Protein AF-A0A1P8B1F6-F1 (afdb_monomer)

Nearest PDB structures (foldseek):
  2z0t-assembly4_D  TM=8.765E-01  e=2.026E-08  Pyrococcus horikoshii
  1s04-assembly1_A  TM=7.485E-01  e=1.345E-06  Pyrococcus furiosus
  1xne-assembly1_A  TM=7.994E-01  e=5.463E-05  Pyrococcus furiosus DSM 3638
  6ahd-assembly1_A  TM=1.350E-01  e=4.379E-01  Homo sapiens
  8qo9-assembly1_A  TM=1.059E-01  e=9.773E+00  Homo sapiens

Secondary structure (DSSP, 8-state):
---HHHHHHHHHHHHHHTTTTTT-SS-HHHHHHHH-S-----TT------TTHHHHSSTTSPPSSHHHHHHHHHHHHHHHTS----------HHHHHHHHHHHHHHHHHHHHHHHHHHHHHHTEEEEE---TTHHHHHHTTS--EEEEE--GGGGGTTTS--EEEETTTEEEEEEEEEEESSHHHHHHHS-HHHHSTT--SHHHHHHHHHHHS-GGG--TT-EEEEEEEE-SS-HHHHHHHHHHHHHHHHHHHHTT----TTS-TTPPPPPHHHHHHHHHS--------

Structure (mmCIF, N/CA/C/O backbone):
data_AF-A0A1P8B1F6-F1
#
_entry.id   AF-A0A1P8B1F6-F1
#
loop_
_atom_site.group_PDB
_atom_site.id
_atom_site.type_symbol
_atom_site.label_atom_id
_atom_site.label_alt_id
_atom_site.label_comp_id
_atom_site.label_asym_id
_atom_site.label_entity_id
_atom_site.label_seq_id
_atom_site.pdbx_PDB_ins_code
_atom_site.Cartn_x
_atom_site.Cartn_y
_atom_site.Cartn_z
_atom_site.occupancy
_atom_site.B_iso_or_equiv
_atom_site.auth_seq_id
_atom_site.auth_comp_id
_atom_site.auth_asym_id
_atom_site.auth_atom_id
_atom_site.pdbx_PDB_model_num
ATOM 1 N N . MET A 1 1 ? -10.955 -3.422 -17.311 1.00 68.94 1 MET A N 1
ATOM 2 C CA . MET A 1 1 ? -11.568 -2.502 -16.334 1.00 68.94 1 MET A CA 1
ATOM 3 C C . MET A 1 1 ? -11.405 -3.121 -14.963 1.00 68.94 1 MET A C 1
ATOM 5 O O . MET A 1 1 ? -11.853 -4.249 -14.768 1.00 68.94 1 MET A O 1
ATOM 9 N N . ILE A 1 2 ? -10.711 -2.422 -14.070 1.00 79.75 2 ILE A N 1
ATOM 10 C CA . ILE A 1 2 ? -10.483 -2.868 -12.693 1.00 79.75 2 ILE A CA 1
ATOM 11 C C . ILE A 1 2 ? -11.814 -2.830 -11.941 1.00 79.75 2 ILE A C 1
ATOM 13 O O . ILE A 1 2 ? -12.545 -1.842 -12.019 1.00 79.75 2 ILE A O 1
ATOM 17 N N . LYS A 1 3 ? -12.162 -3.909 -11.234 1.00 87.06 3 LYS A N 1
ATOM 18 C CA . LYS A 1 3 ? -13.362 -3.926 -10.390 1.00 87.06 3 LYS A CA 1
ATOM 19 C C . LYS A 1 3 ? -13.000 -3.410 -9.007 1.00 87.06 3 LYS A C 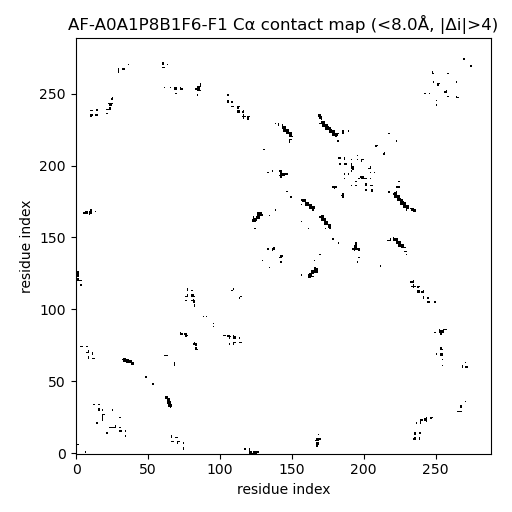1
ATOM 21 O O . LYS A 1 3 ? -11.973 -3.794 -8.462 1.00 87.06 3 LYS A O 1
ATOM 26 N N . ILE A 1 4 ? -13.894 -2.630 -8.397 1.00 90.56 4 ILE A N 1
ATOM 27 C CA . ILE A 1 4 ? -13.728 -2.132 -7.021 1.00 90.56 4 ILE A CA 1
ATOM 28 C C . ILE A 1 4 ? -13.378 -3.253 -6.028 1.00 90.56 4 ILE A C 1
ATOM 30 O O . ILE A 1 4 ? -12.513 -3.080 -5.179 1.00 90.56 4 ILE A O 1
ATOM 34 N N . ARG A 1 5 ? -13.988 -4.435 -6.184 1.00 93.00 5 ARG A N 1
ATOM 35 C CA . ARG A 1 5 ? -13.711 -5.621 -5.360 1.00 93.00 5 ARG A CA 1
ATOM 36 C C . ARG A 1 5 ? -12.235 -6.034 -5.367 1.00 93.00 5 ARG A C 1
ATOM 38 O O . ARG A 1 5 ? -11.768 -6.561 -4.367 1.00 93.00 5 ARG A O 1
ATOM 45 N N . ASP A 1 6 ? -11.519 -5.799 -6.463 1.00 91.44 6 ASP A N 1
ATOM 46 C CA . ASP A 1 6 ? -10.146 -6.276 -6.649 1.00 91.44 6 ASP A CA 1
ATOM 47 C C . ASP A 1 6 ? -9.100 -5.331 -6.031 1.00 91.44 6 ASP A C 1
ATOM 49 O O . ASP A 1 6 ? -7.944 -5.733 -5.856 1.00 91.44 6 ASP A O 1
ATOM 53 N N . CYS A 1 7 ? -9.502 -4.095 -5.700 1.00 93.81 7 CYS A N 1
ATOM 54 C CA . CYS A 1 7 ? -8.637 -3.043 -5.162 1.00 93.81 7 CYS A CA 1
ATOM 55 C C . CYS A 1 7 ? -9.069 -2.493 -3.792 1.00 93.81 7 CYS A C 1
ATOM 57 O O . CYS A 1 7 ? -8.264 -1.838 -3.133 1.00 93.81 7 CYS A O 1
ATOM 59 N N . LEU A 1 8 ? -10.302 -2.744 -3.332 1.00 95.25 8 LEU A N 1
ATOM 60 C CA . LEU A 1 8 ? -10.830 -2.103 -2.122 1.00 95.25 8 LEU A CA 1
ATOM 61 C C . LEU A 1 8 ? -10.031 -2.423 -0.856 1.00 95.25 8 LEU A C 1
ATOM 63 O O . LEU A 1 8 ? -9.835 -1.521 -0.049 1.00 95.25 8 LEU A O 1
ATOM 67 N N . ASP A 1 9 ? -9.528 -3.648 -0.704 1.00 95.25 9 ASP A N 1
ATOM 68 C CA . ASP A 1 9 ? -8.695 -4.026 0.445 1.00 95.25 9 ASP A CA 1
ATOM 69 C C . ASP A 1 9 ? -7.440 -3.144 0.544 1.00 95.25 9 ASP A C 1
ATOM 71 O O . ASP A 1 9 ? -7.186 -2.549 1.592 1.00 95.25 9 ASP A O 1
ATOM 75 N N . GLU A 1 10 ? -6.691 -3.003 -0.555 1.00 95.81 10 GLU A N 1
ATOM 76 C CA . GLU A 1 10 ? -5.478 -2.175 -0.599 1.00 95.81 10 GLU A CA 1
ATOM 77 C C . GLU A 1 10 ? -5.803 -0.678 -0.510 1.00 95.81 10 GLU A C 1
ATOM 79 O O . GLU A 1 10 ? -5.070 0.066 0.138 1.00 95.81 10 GLU A O 1
ATOM 84 N N . MET A 1 11 ? -6.928 -0.218 -1.075 1.00 96.06 11 MET A N 1
ATOM 85 C CA . MET A 1 11 ? -7.389 1.166 -0.898 1.00 96.06 11 MET A CA 1
ATOM 86 C C . MET A 1 11 ? -7.728 1.479 0.564 1.00 96.06 11 MET A C 1
ATOM 88 O O . MET A 1 11 ? -7.344 2.538 1.062 1.00 96.06 11 MET A O 1
ATOM 92 N N . VAL A 1 12 ? -8.441 0.584 1.258 1.00 97.25 12 VAL A N 1
ATOM 93 C CA . VAL A 1 12 ? -8.776 0.741 2.683 1.00 97.25 12 VAL A CA 1
ATOM 94 C C . VAL A 1 12 ? -7.504 0.730 3.511 1.00 97.25 12 VAL A C 1
ATOM 96 O O . VAL A 1 12 ? -7.303 1.645 4.304 1.00 97.25 12 VAL A O 1
ATOM 99 N N . LYS A 1 13 ? -6.622 -0.247 3.285 1.00 97.00 13 LYS A N 1
ATOM 100 C CA . LYS A 1 13 ? -5.326 -0.336 3.957 1.00 97.00 13 LYS A CA 1
ATOM 101 C C . LYS A 1 13 ? -4.521 0.957 3.797 1.00 97.00 13 LYS A C 1
ATOM 103 O O . LYS A 1 13 ? -4.180 1.580 4.795 1.00 97.00 13 LYS A O 1
ATOM 108 N N . PHE A 1 14 ? -4.334 1.419 2.561 1.00 96.38 14 PHE A N 1
ATOM 109 C CA . PHE A 1 14 ? -3.624 2.661 2.255 1.00 96.38 14 PHE A CA 1
ATOM 110 C C . PHE A 1 14 ? -4.267 3.884 2.929 1.00 96.38 14 PHE A C 1
ATOM 112 O O . PHE A 1 14 ? -3.581 4.703 3.532 1.00 96.38 14 PHE A O 1
ATOM 119 N N . THR A 1 15 ? -5.594 4.008 2.883 1.00 96.88 15 THR A N 1
ATOM 120 C CA . THR A 1 15 ? -6.296 5.150 3.495 1.00 96.88 15 THR A CA 1
ATOM 121 C C . THR A 1 15 ? -6.139 5.165 5.023 1.00 96.88 15 THR A C 1
ATOM 123 O O . THR A 1 15 ? -6.048 6.237 5.619 1.00 96.88 15 THR A O 1
ATOM 126 N N . LEU A 1 16 ? -6.072 3.990 5.661 1.00 96.94 16 LEU A N 1
ATOM 127 C CA . LEU A 1 16 ? -5.816 3.855 7.098 1.00 96.94 16 LEU A CA 1
ATOM 128 C C . LEU A 1 16 ? -4.347 4.133 7.458 1.00 96.94 16 LEU A C 1
ATOM 130 O O . LEU A 1 16 ? -4.100 4.829 8.444 1.00 96.94 16 LEU A O 1
ATOM 134 N N . ASP A 1 17 ? -3.389 3.644 6.662 1.00 94.94 17 ASP A N 1
ATOM 135 C CA . ASP A 1 17 ? -1.949 3.892 6.855 1.00 94.94 17 ASP A CA 1
ATOM 136 C C . ASP A 1 17 ? -1.631 5.399 6.825 1.00 94.94 17 ASP A C 1
ATOM 138 O O . ASP A 1 17 ? -0.840 5.898 7.626 1.00 94.94 17 ASP A O 1
ATOM 142 N N . TYR A 1 18 ? -2.319 6.149 5.958 1.00 93.44 18 TYR A N 1
ATOM 143 C CA . TYR A 1 18 ? -2.175 7.601 5.804 1.00 93.44 18 TYR A CA 1
ATOM 144 C C . TYR A 1 18 ? -3.347 8.387 6.417 1.00 93.44 18 TYR A C 1
ATOM 146 O O . TYR A 1 18 ? -3.687 9.475 5.951 1.00 93.44 18 TYR A O 1
ATOM 154 N N . CYS A 1 19 ? -3.960 7.865 7.487 1.00 91.38 19 CYS A N 1
ATOM 155 C CA . CYS A 1 19 ? -5.148 8.447 8.129 1.00 91.38 19 CYS A CA 1
ATOM 156 C C . CYS A 1 19 ? -5.031 9.946 8.466 1.00 91.38 19 CYS A C 1
ATOM 158 O O . CYS A 1 19 ? -6.022 10.671 8.374 1.00 91.38 19 CYS A O 1
ATOM 160 N N . VAL A 1 20 ? -3.829 10.413 8.825 1.00 89.81 20 VAL A N 1
ATOM 161 C CA . VAL A 1 20 ? -3.547 11.826 9.128 1.00 89.81 20 VAL A CA 1
ATOM 162 C C . VAL A 1 20 ? -3.517 12.688 7.861 1.00 89.81 20 VAL A C 1
ATOM 164 O O . VAL A 1 20 ? -4.036 13.797 7.879 1.00 89.81 20 VAL A O 1
ATOM 167 N N . GLU A 1 21 ? -2.941 12.189 6.761 1.00 91.00 21 GLU A N 1
ATOM 168 C CA . GLU A 1 21 ? -2.874 12.908 5.474 1.00 91.00 21 GLU A CA 1
ATOM 169 C C . GLU A 1 21 ? -4.277 13.102 4.877 1.00 91.00 21 GLU A C 1
ATOM 171 O O . GLU A 1 21 ? -4.563 14.136 4.277 1.00 91.00 21 GLU A O 1
ATOM 176 N N . PHE A 1 22 ? -5.161 12.123 5.085 1.00 90.88 22 PHE A N 1
ATOM 177 C CA . PHE A 1 22 ? -6.521 12.111 4.548 1.00 90.88 22 PHE A CA 1
ATOM 178 C C . PHE A 1 22 ? -7.599 12.691 5.478 1.00 90.88 22 PHE A C 1
ATOM 180 O O . PHE A 1 22 ? -8.765 12.704 5.088 1.00 90.88 22 PHE A O 1
ATOM 187 N N . ASP A 1 23 ? -7.239 13.141 6.686 1.00 90.94 23 ASP A N 1
ATOM 188 C CA . ASP A 1 23 ? -8.163 13.677 7.702 1.00 90.94 23 ASP A CA 1
ATOM 189 C C . ASP A 1 23 ? -9.432 12.818 7.894 1.00 90.94 23 ASP A C 1
ATOM 191 O O . ASP A 1 23 ? -10.575 13.282 7.862 1.00 90.94 23 ASP A O 1
ATOM 195 N N . ILE A 1 24 ? -9.243 11.504 8.072 1.00 93.25 24 ILE A N 1
ATOM 196 C CA . ILE A 1 24 ? -10.373 10.561 8.141 1.00 93.25 24 ILE A CA 1
ATOM 197 C C . ILE A 1 24 ? -11.127 10.594 9.480 1.00 93.25 24 ILE A C 1
ATOM 199 O O . ILE A 1 24 ? -11.991 9.754 9.709 1.00 93.25 24 ILE A O 1
ATOM 203 N N . GLY A 1 25 ? -10.786 11.503 10.399 1.00 92.81 25 GLY A N 1
ATOM 204 C CA . GLY A 1 25 ? -11.469 11.654 11.692 1.00 92.81 25 GLY A CA 1
ATOM 205 C C . GLY A 1 25 ? -11.306 10.484 12.678 1.00 92.81 25 GLY A C 1
ATOM 206 O O . GLY A 1 25 ? -12.010 10.435 13.687 1.00 92.81 25 GLY A O 1
ATOM 207 N N . LEU A 1 26 ? -10.393 9.544 12.410 1.00 94.00 26 LEU A N 1
ATOM 208 C CA . LEU A 1 26 ? -10.060 8.410 13.278 1.00 94.00 26 LEU A CA 1
ATOM 209 C C . LEU A 1 26 ? -8.652 8.583 13.857 1.00 94.00 26 LEU A C 1
ATOM 211 O O . LEU A 1 26 ? -7.759 9.134 13.217 1.00 94.00 26 LEU A O 1
ATOM 215 N N . THR A 1 27 ? -8.427 8.084 15.071 1.00 93.81 27 THR A N 1
ATOM 216 C CA . THR A 1 27 ? -7.107 8.149 15.713 1.00 93.81 27 THR A CA 1
ATOM 217 C C . THR A 1 27 ? -6.128 7.185 15.049 1.00 93.81 27 THR A C 1
ATOM 219 O O . THR A 1 27 ? -6.508 6.095 14.616 1.00 93.81 27 THR A O 1
ATOM 222 N N . GLY A 1 28 ? -4.840 7.542 15.035 1.00 93.00 28 GLY A N 1
ATOM 223 C CA . GLY A 1 28 ? -3.789 6.656 14.522 1.00 93.00 28 GLY A CA 1
ATOM 224 C C . GLY A 1 28 ? -3.729 5.309 15.257 1.00 93.00 28 GLY A C 1
ATOM 225 O O . GLY A 1 28 ? -3.494 4.280 14.632 1.00 93.00 28 GLY A O 1
ATOM 226 N N . GLU A 1 29 ? -4.025 5.288 16.563 1.00 92.38 29 GLU A N 1
ATOM 227 C CA . GLU A 1 29 ? -4.130 4.051 17.355 1.00 92.38 29 GLU A CA 1
ATOM 228 C C . GLU A 1 29 ? -5.276 3.155 16.869 1.00 92.38 29 GLU A C 1
ATOM 230 O O . GLU A 1 29 ? -5.092 1.952 16.698 1.00 92.38 29 GLU A O 1
ATOM 235 N N . PHE A 1 30 ? -6.441 3.742 16.574 1.00 94.31 30 PHE A N 1
ATOM 236 C CA . PHE A 1 30 ? -7.581 3.003 16.038 1.00 94.31 30 PHE A CA 1
ATOM 237 C C . PHE A 1 30 ? -7.274 2.438 14.648 1.00 94.31 30 PHE A C 1
ATOM 239 O O . PHE A 1 30 ? -7.524 1.263 14.394 1.00 94.31 30 PHE A O 1
ATOM 246 N N . CYS A 1 31 ? -6.673 3.247 13.769 1.00 95.50 31 CYS A N 1
ATOM 247 C CA . CYS A 1 31 ? -6.276 2.816 12.427 1.00 95.50 31 CYS A CA 1
ATOM 248 C C . CYS A 1 31 ? -5.233 1.693 12.487 1.00 95.50 31 CYS A C 1
ATOM 250 O O . CYS A 1 31 ? -5.406 0.665 11.835 1.00 95.50 31 CYS A O 1
ATOM 252 N N . SER A 1 32 ? -4.219 1.834 13.347 1.00 93.06 32 SER A N 1
ATOM 253 C CA . SER A 1 32 ? -3.228 0.785 13.611 1.00 93.06 32 SER A CA 1
ATOM 254 C C . SER A 1 32 ? -3.904 -0.498 14.092 1.00 93.06 32 SER A C 1
ATOM 256 O O . SER A 1 32 ? -3.621 -1.571 13.573 1.00 93.06 32 SER A O 1
ATOM 258 N N . GLY A 1 33 ? -4.870 -0.398 15.010 1.00 93.12 33 GLY A N 1
ATOM 259 C CA . GLY A 1 33 ? -5.638 -1.547 15.489 1.00 93.12 33 GLY A CA 1
ATOM 260 C C . GLY A 1 33 ? -6.446 -2.259 14.396 1.00 93.12 33 GLY A C 1
ATOM 261 O O . GLY A 1 33 ? -6.584 -3.480 14.451 1.00 93.12 33 GLY A O 1
ATOM 262 N N . LEU A 1 34 ? -6.940 -1.531 13.384 1.00 94.88 34 LEU A N 1
ATOM 263 C CA . LEU A 1 34 ? -7.613 -2.124 12.220 1.00 94.88 34 LEU A CA 1
ATOM 264 C C . LEU A 1 34 ? -6.641 -2.853 11.281 1.00 94.88 34 LEU A C 1
ATOM 266 O O . LEU A 1 34 ? -7.008 -3.859 10.667 1.00 94.88 34 LEU A O 1
ATOM 270 N N . LEU A 1 35 ? -5.424 -2.324 11.154 1.00 93.94 35 LEU A N 1
ATOM 271 C CA . LEU A 1 35 ? -4.359 -2.837 10.291 1.00 93.94 35 LEU A CA 1
ATOM 272 C C . LEU A 1 35 ? -3.623 -4.031 10.910 1.00 93.94 35 LEU A C 1
ATOM 274 O O . LEU A 1 35 ? -3.160 -4.912 10.187 1.00 93.94 35 LEU A O 1
ATOM 278 N N . CYS A 1 36 ? -3.521 -4.071 12.240 1.00 87.94 36 CYS A N 1
ATOM 279 C CA . CYS A 1 36 ? -2.837 -5.127 12.973 1.00 87.94 36 CYS A CA 1
ATOM 280 C C . CYS A 1 36 ? -3.487 -6.502 12.765 1.00 87.94 36 CYS A C 1
ATOM 282 O O . CYS A 1 36 ? -4.703 -6.629 12.639 1.00 87.94 36 CYS A O 1
ATOM 284 N N . GLY A 1 37 ? -2.661 -7.548 12.847 1.00 75.12 37 GLY A N 1
ATOM 285 C CA . GLY A 1 37 ? -3.084 -8.946 12.900 1.00 75.12 37 GLY A CA 1
ATOM 286 C C . GLY A 1 37 ? -2.684 -9.762 11.671 1.00 75.12 37 GLY A C 1
ATOM 287 O O . GLY A 1 37 ? -2.643 -9.267 10.548 1.00 75.12 37 GLY A O 1
ATOM 288 N N . GLU A 1 38 ? -2.384 -11.038 11.902 1.00 63.06 38 GLU A N 1
ATOM 289 C CA . GLU A 1 38 ? -2.081 -11.996 10.841 1.00 63.06 38 GLU A CA 1
ATOM 290 C C . GLU A 1 38 ? -3.377 -12.580 10.272 1.00 63.06 38 GLU A C 1
ATOM 292 O O . GLU A 1 38 ? -4.285 -12.969 11.012 1.00 63.06 38 GLU A O 1
ATOM 297 N N . SER A 1 39 ? -3.447 -12.657 8.943 1.00 59.81 39 SER A N 1
ATOM 298 C CA . SER A 1 39 ? -4.498 -13.396 8.250 1.00 59.81 39 SER A CA 1
ATOM 299 C C . SER A 1 39 ? -4.334 -14.883 8.549 1.00 59.81 39 SER A C 1
ATOM 301 O O . SER A 1 39 ? -3.350 -15.489 8.139 1.00 59.81 39 SER A O 1
ATOM 303 N N . VAL A 1 40 ? -5.320 -15.494 9.209 1.00 53.16 40 VAL A N 1
ATOM 304 C CA . VAL A 1 40 ? -5.366 -16.959 9.402 1.00 53.16 40 VAL A CA 1
ATOM 305 C C . VAL A 1 40 ? -5.772 -17.681 8.101 1.00 53.16 40 VAL A C 1
ATOM 307 O O . VAL A 1 40 ? -5.745 -18.906 8.020 1.00 53.16 40 VAL A O 1
ATOM 310 N N . LEU A 1 41 ? -6.130 -16.940 7.045 1.00 49.38 41 LEU A N 1
ATOM 311 C CA . LEU A 1 41 ? -6.411 -17.520 5.736 1.00 49.38 41 LEU A CA 1
ATOM 312 C C . LEU A 1 41 ? -5.096 -17.854 5.026 1.00 49.38 41 LEU A C 1
ATOM 314 O O . LEU A 1 41 ? -4.425 -16.968 4.497 1.00 49.38 41 LEU A O 1
ATOM 318 N N . HIS A 1 42 ? -4.756 -19.143 5.034 1.00 42.25 42 HIS A N 1
ATOM 319 C CA . HIS A 1 42 ? -3.761 -19.723 4.14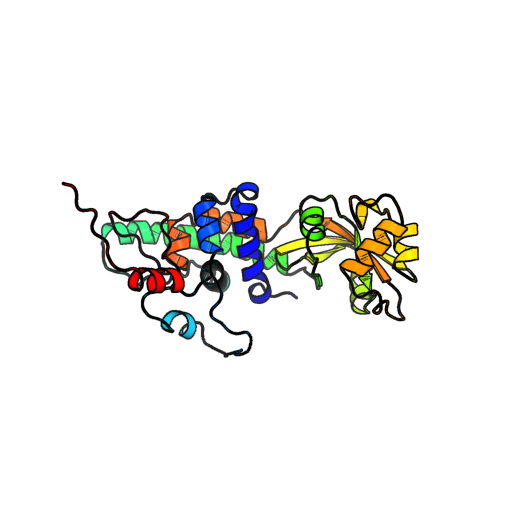4 1.00 42.25 42 HIS A CA 1
ATOM 320 C C . HIS A 1 42 ? -4.173 -19.492 2.684 1.00 42.25 42 HIS A C 1
ATOM 322 O O . HIS A 1 42 ? -5.288 -19.815 2.269 1.00 42.25 42 HIS A O 1
ATOM 328 N N . ASP A 1 43 ? -3.240 -18.924 1.930 1.00 37.56 43 ASP A N 1
ATOM 329 C CA . ASP A 1 43 ? -3.291 -18.701 0.491 1.00 37.56 43 ASP A CA 1
ATOM 330 C C . ASP A 1 43 ? -3.453 -20.063 -0.218 1.00 37.56 43 ASP A C 1
ATOM 332 O O . ASP A 1 43 ? -2.507 -20.842 -0.321 1.00 37.56 43 ASP A O 1
ATOM 336 N N . GLY A 1 44 ? -4.682 -20.438 -0.589 1.00 39.44 44 GLY A N 1
ATOM 337 C CA . GLY A 1 44 ? -4.942 -21.753 -1.194 1.00 39.44 44 GLY A CA 1
ATOM 338 C C . GLY A 1 44 ? -6.409 -22.163 -1.312 1.00 39.44 44 GLY A C 1
ATOM 339 O O . GLY A 1 44 ? -6.763 -22.912 -2.218 1.00 39.44 44 GLY A O 1
ATOM 340 N N . GLU A 1 45 ? -7.296 -21.624 -0.478 1.00 38.22 45 GLU A N 1
ATOM 341 C CA . GLU A 1 45 ? -8.733 -21.894 -0.564 1.00 38.22 45 GLU A CA 1
ATOM 342 C C . GLU A 1 45 ? -9.471 -20.701 -1.195 1.00 38.22 45 GLU A C 1
ATOM 344 O O . GLU A 1 45 ? -10.100 -19.888 -0.517 1.00 38.22 45 GLU A O 1
ATOM 349 N N . ARG A 1 46 ? -9.427 -20.606 -2.536 1.00 34.06 46 ARG A N 1
ATOM 350 C CA . ARG A 1 46 ? -10.451 -19.879 -3.313 1.00 34.06 46 ARG A CA 1
ATOM 351 C C . ARG A 1 46 ? -11.784 -20.601 -3.127 1.00 34.06 46 ARG A C 1
ATOM 353 O O . ARG A 1 46 ? -12.225 -21.340 -4.002 1.00 34.06 46 ARG A O 1
ATOM 360 N N . ILE A 1 47 ? -12.422 -20.431 -1.976 1.00 38.28 47 ILE A N 1
ATOM 361 C CA . ILE A 1 47 ? -13.789 -20.900 -1.815 1.00 38.28 47 ILE A CA 1
ATOM 362 C C . ILE A 1 47 ? -14.684 -19.808 -2.377 1.00 38.28 47 ILE A C 1
ATOM 364 O O . ILE A 1 47 ? -14.694 -18.678 -1.887 1.00 38.28 47 ILE A O 1
ATOM 368 N N . GLU A 1 48 ? -15.458 -20.183 -3.389 1.00 36.44 48 GLU A N 1
ATOM 369 C CA . GLU A 1 48 ? -16.740 -19.585 -3.748 1.00 36.44 48 GLU A CA 1
ATOM 370 C C . GLU A 1 48 ? -17.650 -19.561 -2.508 1.00 36.44 48 GLU A C 1
ATOM 372 O O . GLU A 1 48 ? -18.550 -20.374 -2.327 1.00 36.44 48 GLU A O 1
ATOM 377 N N . SER A 1 49 ? -17.354 -18.690 -1.554 1.00 39.59 49 SER A N 1
ATOM 378 C CA . SER A 1 49 ? -18.039 -18.634 -0.274 1.00 39.59 49 SER A CA 1
ATOM 379 C C . SER A 1 49 ? -18.875 -17.381 -0.264 1.00 39.59 49 SER A C 1
ATOM 381 O O . SER A 1 49 ? -18.362 -16.269 -0.155 1.00 39.59 49 SER A O 1
ATOM 383 N N . SER A 1 50 ? -20.181 -17.592 -0.414 1.00 42.22 50 SER A N 1
ATOM 384 C CA . SER A 1 50 ? -21.215 -16.587 -0.201 1.00 42.22 50 SER A CA 1
ATOM 385 C C . SER A 1 50 ? -20.865 -15.667 0.975 1.00 42.22 50 SER A C 1
ATOM 387 O O . SER A 1 50 ? -20.320 -16.099 1.992 1.00 42.22 50 SER A O 1
ATOM 389 N N . SER A 1 51 ? -21.224 -14.393 0.851 1.00 49.22 51 SER A N 1
ATOM 390 C CA . SER A 1 51 ? -21.024 -13.322 1.838 1.00 49.22 51 SER A CA 1
ATOM 391 C C . SER A 1 51 ? -21.504 -13.627 3.269 1.00 49.22 51 SER A C 1
ATOM 393 O O . SER A 1 51 ? -21.216 -12.842 4.177 1.00 49.22 51 SER A O 1
ATOM 395 N N . TYR A 1 52 ? -22.221 -14.737 3.452 1.00 44.03 52 TYR A N 1
ATOM 396 C CA . TYR A 1 52 ? -22.694 -15.294 4.713 1.00 44.03 52 TYR A CA 1
ATOM 397 C C . TYR A 1 52 ? -21.676 -16.219 5.402 1.00 44.03 52 TYR A C 1
ATOM 399 O O . TYR A 1 52 ? -21.615 -16.239 6.628 1.00 44.03 52 TYR A O 1
ATOM 407 N N . ALA A 1 53 ? -20.841 -16.955 4.663 1.00 44.69 53 ALA A N 1
ATOM 408 C CA . ALA A 1 53 ? -19.939 -17.948 5.255 1.00 44.69 53 ALA A CA 1
ATOM 409 C C . ALA A 1 53 ? -18.762 -17.321 6.025 1.00 44.69 53 ALA A C 1
ATOM 411 O O . ALA A 1 53 ? -18.331 -17.883 7.029 1.00 44.69 53 ALA A O 1
ATOM 412 N N . LEU A 1 54 ? -18.278 -16.145 5.607 1.00 46.03 54 LEU A N 1
ATOM 413 C CA . LEU A 1 54 ? -17.206 -15.429 6.315 1.00 46.03 54 LEU A CA 1
ATOM 414 C C . LEU A 1 54 ? -17.669 -14.845 7.656 1.00 46.03 54 LEU A C 1
ATOM 416 O O . LEU A 1 54 ? -16.897 -14.806 8.604 1.00 46.03 54 LEU A O 1
ATOM 420 N N . LEU A 1 55 ? -18.940 -14.449 7.774 1.00 46.12 55 LEU A N 1
ATOM 421 C CA . LEU A 1 55 ? -19.470 -13.886 9.022 1.00 46.12 55 LEU A CA 1
ATOM 422 C C . LEU A 1 55 ? -19.813 -14.959 10.067 1.00 46.12 55 LEU A C 1
ATOM 424 O O . LEU A 1 55 ? -19.839 -14.664 11.258 1.00 46.12 55 LEU A O 1
ATOM 428 N N . HIS A 1 56 ? -20.038 -16.206 9.644 1.00 47.56 56 HIS A N 1
ATOM 429 C CA . HIS A 1 56 ? -20.419 -17.304 10.537 1.00 47.56 56 HIS A CA 1
ATOM 430 C C . HIS A 1 56 ? -19.278 -18.252 10.914 1.00 47.56 56 HIS A C 1
ATOM 432 O O . HIS A 1 56 ? -19.496 -19.148 11.730 1.00 47.56 56 HIS A O 1
ATOM 438 N N . ARG A 1 57 ? -18.067 -18.100 10.358 1.00 50.91 57 ARG A N 1
ATOM 439 C CA . ARG A 1 57 ? -17.024 -19.121 10.547 1.00 50.91 57 ARG A CA 1
ATOM 440 C C . ARG A 1 57 ? -16.468 -19.175 11.979 1.00 50.91 57 ARG A C 1
ATOM 442 O O . ARG A 1 57 ? -15.957 -20.221 12.360 1.00 50.91 57 ARG A O 1
ATOM 449 N N . PHE A 1 58 ? -16.655 -18.134 12.801 1.00 50.16 58 PHE A N 1
ATOM 450 C CA . PHE A 1 58 ? -16.283 -18.142 14.222 1.00 50.16 58 PHE A CA 1
ATOM 451 C C . PH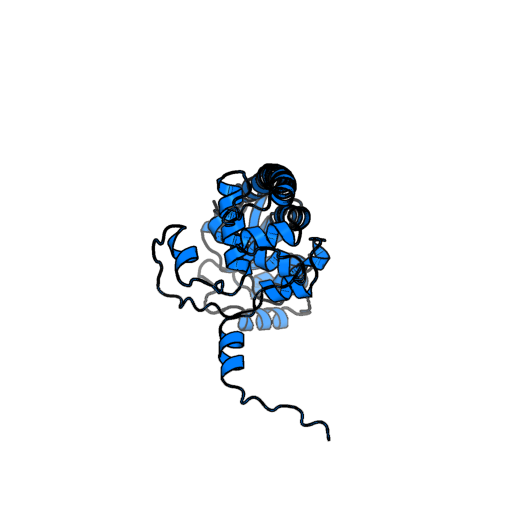E A 1 58 ? -17.157 -17.183 15.051 1.00 50.16 58 PHE A C 1
ATOM 453 O O . PHE A 1 58 ? -16.853 -15.996 15.171 1.00 50.16 58 PHE A O 1
ATOM 460 N N . SER A 1 59 ? -18.246 -17.676 15.649 1.00 56.38 59 SER A N 1
ATOM 461 C CA . SER A 1 59 ? -19.066 -16.878 16.574 1.00 56.38 59 SER A CA 1
ATOM 462 C C . SER A 1 59 ? -18.217 -16.300 17.718 1.00 56.38 59 SER A C 1
ATOM 464 O O . SER A 1 59 ? -17.728 -17.044 18.564 1.00 56.38 59 SER A O 1
ATOM 466 N N . GLY A 1 60 ? -18.064 -14.972 17.750 1.00 66.94 60 GLY A N 1
ATOM 467 C CA . GLY A 1 60 ? -17.588 -14.208 18.912 1.00 66.94 60 GLY A CA 1
ATOM 468 C C . GLY A 1 60 ? -16.338 -13.342 18.702 1.00 66.94 60 GLY A C 1
ATOM 469 O O . GLY A 1 60 ? -16.247 -12.295 19.334 1.00 66.94 60 GLY A O 1
ATOM 470 N N . VAL A 1 61 ? -15.397 -13.721 17.824 1.00 72.69 61 VAL A N 1
ATOM 471 C CA . VAL A 1 61 ? -14.175 -12.927 17.554 1.00 72.69 61 VAL A CA 1
ATOM 472 C C . VAL A 1 61 ? -13.997 -12.742 16.047 1.00 72.69 61 VAL A C 1
ATOM 474 O O . VAL A 1 61 ? -13.831 -13.757 15.35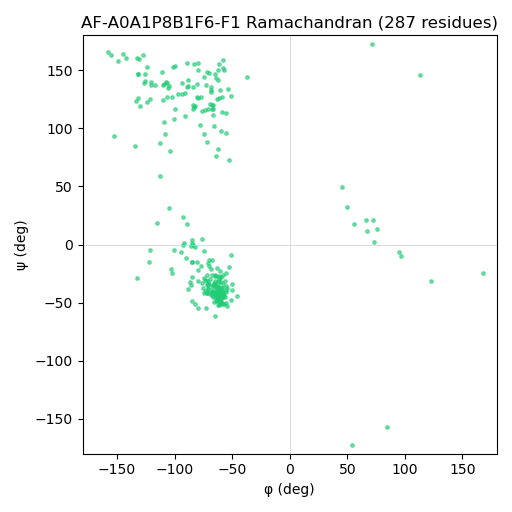8 1.00 72.69 61 VAL A O 1
ATOM 477 N N . PRO A 1 62 ? -13.995 -11.496 15.532 1.00 77.19 62 PRO A N 1
ATOM 478 C CA . PRO A 1 62 ? -13.839 -11.239 14.104 1.00 77.19 62 PRO A CA 1
ATOM 479 C C . PRO A 1 62 ? -12.496 -11.752 13.579 1.00 77.19 62 PRO A C 1
ATOM 481 O O . PRO A 1 62 ? -11.522 -11.894 14.325 1.00 77.19 62 PRO A O 1
ATOM 484 N N . ASP A 1 63 ? -12.455 -12.035 12.281 1.00 79.69 63 ASP A N 1
ATOM 485 C CA . ASP A 1 63 ? -11.217 -12.400 11.606 1.00 79.69 63 ASP A CA 1
ATOM 486 C C . ASP A 1 63 ? -10.317 -11.164 11.455 1.00 79.69 63 ASP A C 1
ATOM 488 O O . ASP A 1 63 ? -10.777 -10.066 11.135 1.00 79.69 63 ASP A O 1
ATOM 492 N N . TYR A 1 64 ? -9.023 -11.353 11.712 1.00 87.56 64 TYR A N 1
ATOM 493 C CA . TYR A 1 64 ? -7.995 -10.327 11.550 1.00 87.56 64 TYR A CA 1
ATOM 494 C C . TYR A 1 64 ? -7.243 -10.530 10.227 1.00 87.56 64 TYR A C 1
ATOM 496 O O . TYR A 1 64 ? -7.146 -11.666 9.754 1.00 87.56 64 TYR A O 1
ATOM 504 N N . PRO A 1 65 ? -6.678 -9.462 9.640 1.00 92.50 65 PRO A N 1
ATOM 505 C CA . PRO A 1 65 ? -6.752 -8.068 10.094 1.00 92.50 65 PRO A CA 1
ATOM 506 C C . PRO A 1 65 ? -8.127 -7.430 9.818 1.00 92.50 65 PRO A C 1
ATOM 508 O O . PRO A 1 65 ? -8.763 -7.702 8.797 1.00 92.50 65 PRO A O 1
ATOM 511 N N . LEU A 1 66 ? -8.595 -6.569 10.730 1.00 93.56 66 LEU A N 1
ATOM 512 C CA . LEU A 1 66 ? -9.964 -6.027 10.700 1.00 93.56 66 LEU A CA 1
ATOM 513 C C . LEU A 1 66 ? -10.244 -5.148 9.477 1.00 93.56 66 LEU A C 1
ATOM 515 O O . LEU A 1 66 ? -11.395 -5.059 9.050 1.00 93.56 66 LEU A O 1
ATOM 519 N N . TYR A 1 67 ? -9.226 -4.522 8.879 1.00 95.19 67 TYR A N 1
ATOM 520 C CA . TYR A 1 67 ? -9.422 -3.704 7.680 1.00 95.19 67 TYR A CA 1
ATOM 521 C C . TYR A 1 67 ? -10.008 -4.506 6.507 1.00 95.19 67 TYR A C 1
ATOM 523 O O . TYR A 1 67 ? -10.736 -3.934 5.702 1.00 95.19 67 TYR A O 1
ATOM 531 N N . LYS A 1 68 ? -9.761 -5.824 6.423 1.00 93.75 68 LYS A N 1
ATOM 532 C CA . LYS A 1 68 ? -10.369 -6.689 5.394 1.00 93.75 68 LYS A CA 1
ATOM 533 C C . LYS A 1 68 ? -11.860 -6.904 5.639 1.00 93.75 68 LYS A C 1
ATOM 535 O O . LYS A 1 68 ? -12.661 -6.894 4.708 1.00 93.75 68 LYS A O 1
ATOM 540 N N . VAL A 1 69 ? -12.254 -7.049 6.906 1.00 92.38 69 VAL A N 1
ATOM 541 C CA . VAL A 1 69 ? -13.671 -7.118 7.299 1.00 92.38 69 VAL A CA 1
ATOM 542 C C . VAL A 1 69 ? -14.357 -5.786 6.995 1.00 92.38 69 VAL A C 1
ATOM 544 O O . VAL A 1 69 ? -15.446 -5.768 6.420 1.00 92.38 69 VAL A O 1
ATOM 547 N N . LEU A 1 70 ? -13.688 -4.671 7.302 1.00 95.06 70 LEU A N 1
ATOM 548 C CA . LEU A 1 70 ? -14.160 -3.330 6.970 1.00 95.06 70 LEU A CA 1
ATOM 549 C C . LEU A 1 70 ? -14.314 -3.141 5.455 1.00 95.06 70 LEU A C 1
ATOM 551 O O . LEU A 1 70 ? -15.364 -2.682 5.009 1.00 95.06 70 LEU A O 1
ATOM 555 N N . ALA A 1 71 ? -13.315 -3.533 4.661 1.00 95.62 71 ALA A N 1
ATOM 556 C CA . ALA A 1 71 ? -13.361 -3.469 3.204 1.00 95.62 71 ALA A CA 1
ATOM 557 C C . ALA A 1 71 ? -14.537 -4.280 2.645 1.00 95.62 71 ALA A C 1
ATOM 559 O O . ALA A 1 71 ? -15.286 -3.778 1.811 1.00 95.62 71 ALA A O 1
ATOM 560 N N . LEU A 1 72 ? -14.796 -5.480 3.172 1.00 93.00 72 LEU A N 1
ATOM 561 C CA . LEU A 1 72 ? -15.963 -6.274 2.788 1.00 93.00 72 LEU A CA 1
ATOM 562 C C . LEU A 1 72 ? -17.294 -5.581 3.139 1.00 93.00 72 LEU A C 1
ATOM 564 O O . LEU A 1 72 ? -18.229 -5.604 2.335 1.00 93.00 72 LEU A O 1
ATOM 568 N N . GLY A 1 73 ? -17.401 -4.975 4.325 1.00 93.50 73 GLY A N 1
ATOM 569 C CA . GLY A 1 73 ? -18.583 -4.211 4.741 1.00 93.50 73 GLY A CA 1
ATOM 570 C C . GLY A 1 73 ? -18.828 -2.984 3.857 1.00 93.50 73 GLY A C 1
ATOM 571 O O . GLY A 1 73 ? -19.959 -2.728 3.432 1.00 93.50 73 GLY A O 1
ATOM 572 N N . LEU A 1 74 ? -17.759 -2.268 3.508 1.00 96.56 74 LEU A N 1
ATOM 573 C CA . LEU A 1 74 ? -17.792 -1.144 2.576 1.00 96.56 74 LEU A CA 1
ATOM 574 C C . LEU A 1 74 ? -18.178 -1.593 1.167 1.00 96.56 74 LEU A C 1
ATOM 576 O O . LEU A 1 74 ? -19.038 -0.963 0.562 1.00 96.56 74 LEU A O 1
ATOM 580 N N . LEU A 1 75 ? -17.626 -2.705 0.673 1.00 95.62 75 LEU A N 1
ATOM 581 C CA . LEU A 1 75 ? -17.972 -3.266 -0.633 1.00 95.62 75 LEU A CA 1
ATOM 582 C C . LEU A 1 75 ? -19.469 -3.558 -0.726 1.00 95.62 75 LEU A C 1
ATOM 584 O O . LEU A 1 75 ? -20.124 -3.095 -1.652 1.00 95.62 75 LEU A O 1
ATOM 588 N N . LYS A 1 76 ? -20.024 -4.271 0.264 1.00 94.50 76 LYS A N 1
ATOM 589 C CA . LYS A 1 76 ? -21.467 -4.562 0.340 1.00 94.50 76 LYS A CA 1
ATOM 590 C C . LYS A 1 76 ? -22.298 -3.280 0.354 1.00 94.50 76 LYS A C 1
ATOM 592 O O . LYS A 1 76 ? -23.341 -3.198 -0.294 1.00 94.50 76 LYS A O 1
ATOM 597 N N . SER A 1 77 ? -21.829 -2.279 1.092 1.00 95.75 77 SER A N 1
ATOM 598 C CA . SER A 1 77 ? -22.533 -1.009 1.212 1.00 95.75 77 SER A CA 1
ATOM 599 C C . SER A 1 77 ? -22.520 -0.217 -0.102 1.00 95.75 77 SER A C 1
ATOM 601 O O . SER A 1 77 ? -23.552 0.288 -0.533 1.00 95.75 77 SER A O 1
ATOM 603 N N . ILE A 1 78 ? -21.375 -0.167 -0.785 1.00 95.56 78 ILE A N 1
ATOM 604 C CA . ILE A 1 78 ? -21.219 0.500 -2.084 1.00 95.56 78 ILE A CA 1
ATOM 605 C C . ILE A 1 78 ? -22.021 -0.234 -3.166 1.00 95.56 78 ILE A C 1
ATOM 607 O O . ILE A 1 78 ? -22.762 0.414 -3.901 1.00 95.56 78 ILE A O 1
ATOM 611 N N . ASP A 1 79 ? -21.945 -1.568 -3.218 1.00 93.88 79 ASP A N 1
ATOM 612 C CA . ASP A 1 79 ? -22.683 -2.394 -4.185 1.00 93.88 79 ASP A CA 1
ATOM 613 C C . ASP A 1 79 ? -24.209 -2.232 -4.032 1.00 93.88 79 ASP A C 1
ATOM 615 O O . ASP A 1 79 ? -24.936 -2.230 -5.024 1.00 93.88 79 ASP A O 1
ATOM 619 N N . SER A 1 80 ? -24.707 -2.075 -2.799 1.00 93.81 80 SER A N 1
ATOM 620 C CA . SER A 1 80 ? -26.137 -1.845 -2.529 1.00 93.81 80 SER A CA 1
ATOM 621 C C . SER A 1 80 ? -26.569 -0.377 -2.638 1.00 93.81 80 SER A C 1
ATOM 623 O O . SER A 1 80 ? -27.766 -0.093 -2.668 1.00 93.81 80 SER A O 1
ATOM 625 N N . GLY A 1 81 ? -25.619 0.563 -2.656 1.00 94.44 81 GLY A N 1
ATOM 626 C CA . GLY A 1 81 ? -25.884 1.999 -2.559 1.00 94.44 81 GLY A CA 1
ATOM 627 C C . GLY A 1 81 ? -26.467 2.441 -1.210 1.00 94.44 81 GLY A C 1
ATOM 628 O O . GLY A 1 81 ? -27.104 3.496 -1.157 1.00 94.44 81 GLY A O 1
ATOM 629 N N . SER A 1 82 ? -26.290 1.645 -0.148 1.00 94.12 82 SER A N 1
ATOM 630 C CA . SER A 1 82 ? -26.846 1.869 1.194 1.00 94.12 82 SER A CA 1
ATOM 631 C C . SER A 1 82 ? -25.936 1.313 2.292 1.00 94.12 82 SER A C 1
ATOM 633 O O . SER A 1 82 ? -25.127 0.421 2.048 1.00 94.12 82 SER A O 1
ATOM 635 N N . PHE A 1 83 ? -26.052 1.816 3.520 1.00 93.19 83 PHE A N 1
ATOM 636 C CA . PHE A 1 83 ? -25.267 1.310 4.645 1.00 93.19 83 PHE A CA 1
ATOM 637 C C . PHE A 1 83 ? -25.667 -0.130 5.009 1.00 93.19 83 PHE A C 1
ATOM 639 O O . PHE A 1 83 ? -26.810 -0.390 5.377 1.00 93.19 83 PHE A O 1
ATOM 646 N N . CYS A 1 84 ? -24.713 -1.064 4.939 1.00 88.12 84 CYS A N 1
ATOM 647 C CA . CYS A 1 84 ? -24.926 -2.492 5.203 1.00 88.12 84 CYS A CA 1
ATOM 648 C C . CYS A 1 84 ? -24.198 -2.971 6.472 1.00 88.12 84 CYS A C 1
ATOM 650 O O . CYS A 1 84 ? -23.358 -3.872 6.411 1.00 88.12 84 CYS A O 1
ATOM 652 N N . GLY A 1 85 ? -24.506 -2.372 7.625 1.00 80.62 85 GLY A N 1
ATOM 653 C CA . GLY A 1 85 ? -24.009 -2.848 8.922 1.00 80.62 85 GLY A CA 1
ATOM 654 C C . GLY A 1 85 ? -24.555 -4.235 9.283 1.00 80.62 85 GLY A C 1
ATOM 655 O O . GLY A 1 85 ? -25.691 -4.575 8.955 1.00 80.62 85 GLY A O 1
ATOM 656 N N . THR A 1 86 ? -23.757 -5.049 9.976 1.00 66.50 86 THR A N 1
ATOM 657 C CA . THR A 1 86 ? -24.108 -6.438 10.339 1.00 66.50 86 THR A CA 1
ATOM 658 C C . THR A 1 86 ? -24.758 -6.563 11.719 1.00 66.50 86 THR A C 1
ATOM 660 O O . THR A 1 86 ? -24.701 -7.622 12.339 1.00 66.50 86 THR A O 1
ATOM 663 N N . PHE A 1 87 ? -25.369 -5.495 12.231 1.00 62.38 87 PHE A N 1
ATOM 664 C CA . PHE A 1 87 ? -25.940 -5.502 13.574 1.00 62.38 87 PHE A CA 1
ATOM 665 C C . PHE A 1 87 ? -27.284 -6.246 13.638 1.00 62.38 87 PHE A C 1
ATOM 667 O O . PHE A 1 87 ? -28.241 -5.912 12.934 1.00 62.38 87 PHE A O 1
ATOM 674 N N . GLU A 1 88 ? -27.385 -7.214 14.554 1.00 52.94 88 GLU A N 1
ATOM 675 C CA . GLU A 1 88 ? -28.676 -7.705 15.034 1.00 52.94 88 GLU A CA 1
ATOM 676 C C . GLU A 1 88 ? -29.319 -6.624 15.904 1.00 52.94 88 GLU A C 1
ATOM 678 O O . GLU A 1 88 ? -28.785 -6.266 16.948 1.00 52.94 88 GLU A O 1
ATOM 683 N N . LYS A 1 89 ? -30.475 -6.100 15.480 1.00 52.50 89 LYS A N 1
ATOM 684 C CA . LYS A 1 89 ? -31.220 -5.038 16.177 1.00 52.50 89 LYS A CA 1
ATOM 685 C C . LYS A 1 89 ? -31.685 -5.486 17.568 1.00 52.50 89 LYS A C 1
ATOM 687 O O . LYS A 1 89 ? -32.846 -5.850 17.755 1.00 52.50 89 LYS A O 1
ATOM 692 N N . ILE A 1 90 ? -30.811 -5.414 18.570 1.00 52.22 90 ILE A N 1
ATOM 693 C CA . ILE A 1 90 ? -31.216 -5.549 19.970 1.00 52.22 90 ILE A CA 1
ATOM 694 C C . ILE A 1 90 ? -32.021 -4.293 20.327 1.00 52.22 90 ILE A C 1
ATOM 696 O O . ILE A 1 90 ? -31.572 -3.159 20.167 1.00 52.22 90 ILE A O 1
ATOM 700 N N . SER A 1 91 ? -33.270 -4.503 20.736 1.00 47.41 91 SER A N 1
ATOM 701 C CA . SER A 1 91 ? -34.287 -3.457 20.883 1.00 47.41 91 SER A CA 1
ATOM 702 C C . SER A 1 91 ? -34.017 -2.537 22.086 1.00 47.41 91 SER A C 1
ATOM 704 O O . SER A 1 91 ? -34.545 -2.762 23.171 1.00 47.41 91 SER A O 1
ATOM 706 N N . LEU A 1 92 ? -33.242 -1.465 21.890 1.00 54.56 92 LEU A N 1
ATOM 707 C CA . LEU A 1 92 ? -33.063 -0.362 22.850 1.00 54.56 92 LEU A CA 1
ATOM 708 C C . LEU A 1 92 ? -33.694 0.925 22.285 1.00 54.56 92 LEU A C 1
ATOM 710 O O . LEU A 1 92 ? -33.062 1.722 21.599 1.00 54.56 92 LEU A O 1
ATOM 714 N N . GLY A 1 93 ? -34.997 1.113 22.531 1.00 58.69 93 GLY A N 1
ATOM 715 C CA . GLY A 1 93 ? -35.895 1.980 21.745 1.00 58.69 93 GLY A CA 1
ATOM 716 C C . GLY A 1 93 ? -35.407 3.389 21.355 1.00 58.69 93 GLY A C 1
ATOM 717 O O . GLY A 1 93 ? -35.580 3.780 20.204 1.00 58.69 93 GLY A O 1
ATOM 718 N N . LYS A 1 94 ? -34.783 4.161 22.260 1.00 62.44 94 LYS A N 1
ATOM 719 C CA . LYS A 1 94 ? -34.283 5.517 21.927 1.00 62.44 94 LYS A CA 1
ATOM 720 C C . LYS A 1 94 ? -32.991 5.498 21.109 1.00 62.44 94 LYS A C 1
ATOM 722 O O . LYS A 1 94 ? -32.780 6.382 20.283 1.00 62.44 94 LYS A O 1
ATOM 727 N N . GLU A 1 95 ? -32.137 4.507 21.339 1.00 66.44 95 GLU A N 1
ATOM 728 C CA . GLU A 1 95 ? -30.891 4.335 20.591 1.00 66.44 95 GLU A CA 1
ATOM 729 C C . GLU A 1 95 ? -31.184 3.874 19.166 1.00 66.44 95 GLU A C 1
ATOM 731 O O . GLU A 1 95 ? -30.555 4.365 18.236 1.00 66.44 95 GLU A O 1
ATOM 736 N N . VAL A 1 96 ? -32.219 3.050 18.974 1.00 65.31 96 VAL A N 1
ATOM 737 C CA . VAL A 1 96 ? -32.656 2.589 17.647 1.00 65.31 96 VAL A CA 1
ATOM 738 C C . VAL A 1 96 ? -33.044 3.753 16.729 1.00 65.31 96 VAL A C 1
ATOM 740 O O . VAL A 1 96 ? -32.681 3.734 15.559 1.00 65.31 96 VAL A O 1
ATOM 743 N N . ILE A 1 97 ? -33.745 4.779 17.234 1.00 67.88 97 ILE A N 1
ATOM 744 C CA . ILE A 1 97 ? -34.135 5.943 16.412 1.00 67.88 97 ILE A CA 1
ATOM 745 C C . ILE A 1 97 ? -32.896 6.731 15.972 1.00 67.88 97 ILE A C 1
ATOM 747 O O . ILE A 1 97 ? -32.724 6.973 14.782 1.00 67.88 97 ILE A O 1
ATOM 751 N N . ARG A 1 98 ? -31.999 7.059 16.913 1.00 73.50 98 ARG A N 1
ATOM 752 C CA . ARG A 1 98 ? -30.751 7.787 16.613 1.00 73.50 98 ARG A CA 1
ATOM 753 C C . ARG A 1 98 ? -29.834 7.010 15.672 1.00 73.50 98 ARG A C 1
ATOM 755 O O . ARG A 1 98 ? -29.181 7.606 14.824 1.00 73.50 98 ARG A O 1
ATOM 762 N N . LEU A 1 99 ? -29.759 5.690 15.836 1.00 78.50 99 LEU A N 1
ATOM 763 C CA . LEU A 1 99 ? -28.987 4.830 14.944 1.00 78.50 99 LEU A CA 1
ATOM 764 C C . LEU A 1 99 ? -29.601 4.802 13.548 1.00 78.50 99 LEU A C 1
ATOM 766 O O . LEU A 1 99 ? -28.863 4.919 12.583 1.00 78.50 99 LEU A O 1
ATOM 770 N N . LYS A 1 100 ? -30.930 4.738 13.432 1.00 81.50 100 LYS A N 1
ATOM 771 C CA . LYS A 1 100 ? -31.608 4.765 12.134 1.00 81.50 100 LYS A CA 1
ATOM 772 C C . LYS A 1 100 ? -31.385 6.083 11.383 1.00 81.50 100 LYS A C 1
ATOM 774 O O . LYS A 1 100 ? -31.127 6.060 10.188 1.00 81.50 100 LYS A O 1
ATOM 779 N N . GLU A 1 101 ? -31.430 7.219 12.082 1.00 85.62 101 GLU A N 1
ATOM 780 C CA . GLU A 1 101 ? -31.095 8.527 11.496 1.00 85.62 101 GLU A CA 1
ATOM 781 C C . GLU A 1 101 ? -29.651 8.550 10.967 1.00 85.62 101 GLU A C 1
ATOM 783 O O . GLU A 1 101 ? -29.413 8.968 9.835 1.00 85.62 101 GLU A O 1
ATOM 788 N N . LYS A 1 102 ? -28.697 8.013 11.741 1.00 89.94 102 LYS A N 1
ATOM 789 C CA . LYS A 1 102 ? -27.303 7.861 11.299 1.00 89.94 102 LYS A CA 1
ATOM 790 C C . LYS A 1 102 ? -27.153 6.898 10.119 1.00 89.94 102 LYS A C 1
ATOM 792 O O . LYS A 1 102 ? -26.394 7.193 9.206 1.00 89.94 102 LYS A O 1
ATOM 797 N N . GLU A 1 103 ? -27.868 5.773 10.106 1.00 91.31 103 GLU A N 1
ATOM 798 C CA . GLU A 1 103 ? -27.858 4.817 8.989 1.00 91.31 103 GLU A CA 1
ATOM 799 C C . GLU A 1 103 ? -28.343 5.468 7.687 1.00 91.31 103 GLU A C 1
ATOM 801 O O . GLU A 1 103 ? -27.762 5.221 6.627 1.00 91.31 103 GLU A O 1
ATOM 806 N N . ASP A 1 104 ? -29.358 6.334 7.753 1.00 92.56 104 ASP A N 1
ATOM 807 C CA . ASP A 1 104 ? -29.851 7.089 6.597 1.00 92.56 104 ASP A CA 1
ATOM 808 C C . ASP A 1 104 ? -28.814 8.120 6.109 1.00 92.56 104 ASP A C 1
ATOM 810 O O . ASP A 1 104 ? -28.604 8.271 4.901 1.00 92.56 104 ASP A O 1
ATOM 814 N N . GLU A 1 105 ? -28.135 8.817 7.026 1.00 95.00 105 GLU A N 1
ATOM 815 C CA . GLU A 1 105 ? -27.030 9.734 6.704 1.00 95.00 105 GLU A CA 1
ATOM 816 C C . GLU A 1 105 ? -25.847 8.998 6.062 1.00 95.00 105 GLU A C 1
ATOM 818 O O . GLU A 1 105 ? -25.364 9.398 4.998 1.00 95.00 105 GLU A O 1
ATOM 823 N N . TRP A 1 106 ? -25.425 7.880 6.652 1.00 96.50 106 TRP A N 1
ATOM 824 C CA . TRP A 1 106 ? -24.366 7.030 6.115 1.00 96.50 106 TRP A CA 1
ATOM 825 C C . TRP A 1 106 ? -24.740 6.448 4.759 1.00 96.50 106 TRP A C 1
ATOM 827 O O . TRP A 1 106 ? -23.901 6.417 3.865 1.00 96.50 106 TRP A O 1
ATOM 837 N N . SER A 1 107 ? -25.994 6.041 4.565 1.00 96.81 107 SER A N 1
ATOM 838 C CA . SER A 1 107 ? -26.472 5.527 3.279 1.00 96.81 107 SER A CA 1
ATOM 839 C C . SER A 1 107 ? -26.374 6.583 2.181 1.00 96.81 107 SER A C 1
ATOM 841 O O . SER A 1 107 ? -25.890 6.278 1.093 1.00 96.81 107 SER A O 1
ATOM 843 N N . LYS A 1 108 ? -26.755 7.838 2.459 1.00 97.25 108 LYS A N 1
ATOM 844 C CA . LYS A 1 108 ? -26.592 8.952 1.506 1.00 97.25 108 LYS A CA 1
ATOM 845 C C . LYS A 1 108 ? -25.122 9.194 1.171 1.00 97.25 108 LYS A C 1
ATOM 847 O O . LYS A 1 108 ? -24.781 9.340 -0.002 1.00 97.25 108 LYS A O 1
ATOM 852 N N . LEU A 1 109 ? -24.259 9.198 2.188 1.00 97.56 109 LEU A N 1
ATOM 853 C CA . LEU A 1 109 ? -22.818 9.378 2.019 1.00 97.56 109 LEU A CA 1
ATOM 854 C C . LEU A 1 109 ? -22.201 8.257 1.175 1.00 97.56 109 LEU A C 1
ATOM 856 O O . LEU A 1 109 ? -21.468 8.540 0.229 1.00 97.56 109 LEU A O 1
ATOM 860 N N . ILE A 1 110 ? -22.519 6.999 1.488 1.00 97.06 110 ILE A N 1
ATOM 861 C CA . ILE A 1 110 ? -22.062 5.813 0.753 1.00 97.06 110 ILE A CA 1
ATOM 862 C C . ILE A 1 110 ? -22.556 5.848 -0.686 1.00 97.06 110 ILE A C 1
ATOM 864 O O . ILE A 1 110 ? -21.780 5.563 -1.592 1.00 97.06 110 ILE A O 1
ATOM 868 N N . ASN A 1 111 ? -23.811 6.227 -0.922 1.00 97.00 111 ASN A N 1
ATOM 869 C CA . ASN A 1 111 ? -24.346 6.341 -2.272 1.00 97.00 111 ASN A CA 1
ATOM 870 C C . ASN A 1 111 ? -23.554 7.376 -3.089 1.00 97.00 111 ASN A C 1
ATOM 872 O O . ASN A 1 111 ? -23.037 7.069 -4.163 1.00 97.00 111 ASN A O 1
ATOM 876 N N . GLN A 1 112 ? -23.373 8.577 -2.532 1.00 97.19 112 GLN A N 1
ATOM 877 C CA . GLN A 1 112 ? -22.658 9.660 -3.198 1.00 97.19 112 GLN A CA 1
ATOM 878 C C . GLN A 1 112 ? -21.177 9.316 -3.410 1.00 97.19 112 GLN A C 1
ATOM 880 O O . GLN A 1 112 ? -20.719 9.224 -4.549 1.00 97.19 112 GLN A O 1
ATOM 885 N N . LYS A 1 113 ? -20.421 9.092 -2.331 1.00 96.88 113 LYS A N 1
ATOM 886 C CA . LYS A 1 113 ? -18.968 8.874 -2.390 1.00 96.88 113 LYS A CA 1
ATOM 887 C C . LYS A 1 113 ? -18.586 7.506 -2.940 1.00 96.88 113 LYS A C 1
ATOM 889 O O . LYS A 1 113 ? -17.570 7.397 -3.618 1.00 96.88 113 LYS A O 1
ATOM 894 N N . GLY A 1 114 ? -19.418 6.487 -2.738 1.00 96.00 114 GLY A N 1
ATOM 895 C CA . GLY A 1 114 ? -19.259 5.190 -3.392 1.00 96.00 114 GLY A CA 1
ATOM 896 C C . GLY A 1 114 ? -19.397 5.304 -4.909 1.00 96.00 114 GLY A C 1
ATOM 897 O O . GLY A 1 114 ? -18.587 4.730 -5.632 1.0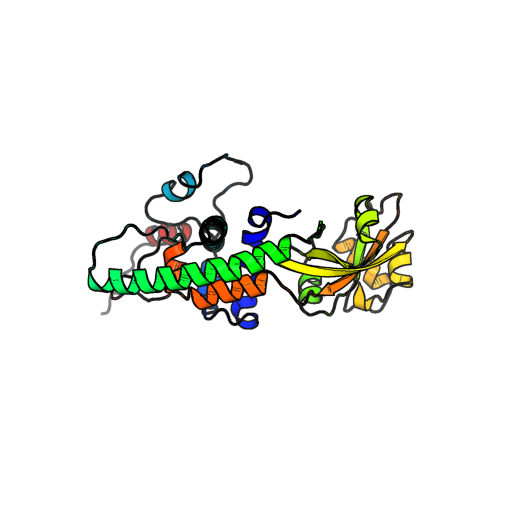0 96.00 114 GLY A O 1
ATOM 898 N N . SER A 1 115 ? -20.348 6.106 -5.407 1.00 94.38 115 SER A N 1
ATOM 899 C CA . SER A 1 115 ? -20.466 6.361 -6.849 1.00 94.38 115 SER A CA 1
ATOM 900 C C . 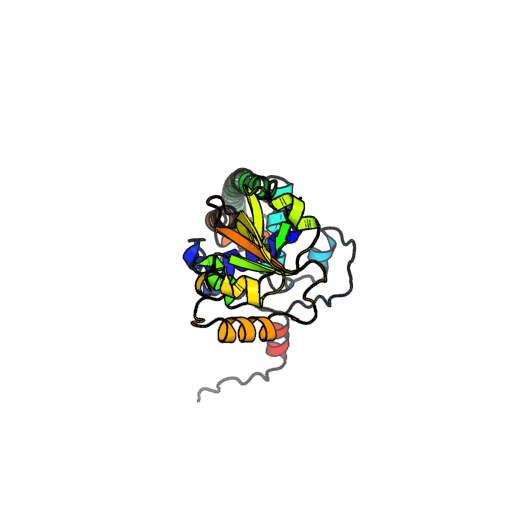SER A 1 115 ? -19.270 7.144 -7.408 1.00 94.38 115 SER A C 1
ATOM 902 O O . SER A 1 115 ? -18.772 6.783 -8.471 1.00 94.38 115 SER A O 1
ATOM 904 N N . GLU A 1 116 ? -18.758 8.154 -6.690 1.00 94.56 116 GLU A N 1
ATOM 905 C CA . GLU A 1 116 ? -17.532 8.884 -7.061 1.00 94.56 116 GLU A CA 1
ATOM 906 C C . GLU A 1 116 ? -16.332 7.930 -7.165 1.00 94.56 116 GLU A C 1
ATOM 908 O O . GLU A 1 116 ? -15.611 7.955 -8.162 1.00 94.56 116 GLU A O 1
ATOM 913 N N . LEU A 1 117 ? -16.168 7.042 -6.180 1.00 94.12 117 LEU A N 1
ATOM 914 C CA . LEU A 1 117 ? -15.108 6.035 -6.149 1.00 94.12 117 LEU A CA 1
ATOM 915 C C . LEU A 1 117 ? -15.225 5.068 -7.336 1.00 94.12 117 LEU A C 1
ATOM 917 O O . LEU A 1 117 ? -14.263 4.886 -8.079 1.00 94.12 117 LEU A O 1
ATOM 921 N N . VAL A 1 118 ? -16.405 4.478 -7.556 1.00 93.62 118 VAL A N 1
ATOM 922 C CA . VAL A 1 118 ? -16.639 3.551 -8.678 1.00 93.62 118 VAL A CA 1
ATOM 923 C C . VAL A 1 118 ? -16.424 4.251 -10.018 1.00 93.62 118 VAL A C 1
ATOM 925 O O . VAL A 1 118 ? -15.839 3.659 -10.920 1.00 93.62 118 VAL A O 1
ATOM 928 N N . ASN A 1 119 ? -16.867 5.502 -10.159 1.00 92.19 119 ASN A N 1
ATOM 929 C CA . ASN A 1 119 ? -16.674 6.279 -11.379 1.00 92.19 119 ASN A CA 1
ATOM 930 C C . ASN A 1 119 ? -15.193 6.556 -11.649 1.00 92.19 119 ASN A C 1
ATOM 932 O O . ASN A 1 119 ? -14.769 6.374 -12.784 1.00 92.19 119 ASN A O 1
ATOM 936 N N . ALA A 1 120 ? -14.404 6.906 -10.628 1.00 90.88 120 ALA A N 1
ATOM 937 C CA . ALA A 1 120 ? -12.964 7.120 -10.778 1.00 90.88 120 ALA A CA 1
ATOM 938 C C . ALA A 1 120 ? -12.231 5.865 -11.289 1.00 90.88 120 ALA A C 1
ATOM 940 O O . ALA A 1 120 ? -11.265 5.976 -12.035 1.00 90.88 120 ALA A O 1
ATOM 941 N N . LEU A 1 121 ? -12.708 4.666 -10.936 1.00 92.69 121 LEU A N 1
ATOM 942 C CA . LEU A 1 121 ? -12.102 3.403 -11.368 1.00 92.69 121 LEU A CA 1
ATOM 943 C C . LEU A 1 121 ? -12.485 2.968 -12.794 1.00 92.69 121 LEU A C 1
ATOM 945 O O . LEU A 1 121 ? -11.828 2.087 -13.350 1.00 92.69 121 LEU A O 1
ATOM 949 N N . LYS A 1 122 ? -13.531 3.548 -13.402 1.00 89.69 122 LYS A N 1
ATOM 950 C CA . LYS A 1 122 ? -14.018 3.130 -14.734 1.00 89.69 122 LYS A CA 1
ATOM 951 C C . LYS A 1 122 ? -12.983 3.336 -15.834 1.00 89.69 122 LYS A C 1
ATOM 953 O O . LYS A 1 122 ? -12.891 2.501 -16.733 1.00 89.69 122 LYS A O 1
ATOM 958 N N . ASP A 1 123 ? -12.208 4.409 -15.722 1.00 84.38 123 ASP A N 1
ATOM 959 C CA . ASP A 1 123 ? -11.252 4.836 -16.745 1.00 84.38 123 ASP A CA 1
ATOM 960 C C . ASP A 1 123 ? -9.849 4.252 -16.524 1.00 84.38 123 ASP A C 1
ATOM 962 O O . ASP A 1 123 ? -8.931 4.508 -17.305 1.00 84.38 123 ASP A O 1
ATOM 966 N N . VAL A 1 124 ? -9.672 3.433 -15.480 1.00 90.94 124 VAL A N 1
ATOM 967 C CA . VAL A 1 124 ? -8.391 2.792 -15.193 1.00 90.94 124 VAL A CA 1
ATOM 968 C C . VAL A 1 124 ? -8.122 1.674 -16.196 1.00 90.94 124 VAL A C 1
ATOM 970 O O . VAL A 1 124 ? -8.820 0.652 -16.249 1.00 90.94 124 VAL A O 1
ATOM 973 N N . PHE A 1 125 ? -7.066 1.881 -16.976 1.00 88.06 125 PHE A N 1
ATOM 974 C CA . PHE A 1 125 ? -6.573 0.977 -18.000 1.00 88.06 125 PHE A CA 1
ATOM 975 C C . PHE A 1 125 ? -5.902 -0.255 -17.388 1.00 88.06 125 PHE A C 1
ATOM 977 O O . PHE A 1 125 ? -6.298 -1.381 -17.696 1.00 88.06 125 PHE A O 1
ATOM 984 N N . SER A 1 126 ? -4.918 -0.045 -16.509 1.00 89.06 126 SER A N 1
ATOM 985 C CA . SER A 1 126 ? -4.118 -1.115 -15.910 1.00 89.06 126 SER A CA 1
ATOM 986 C C . SER A 1 126 ? -3.720 -0.823 -14.466 1.00 89.06 126 SER A C 1
ATOM 988 O O . SER A 1 126 ? -3.808 0.303 -13.971 1.00 89.06 126 SER A O 1
ATOM 990 N N . GLU A 1 127 ? -3.287 -1.880 -13.790 1.00 92.06 127 GLU A N 1
ATOM 991 C CA . GLU A 1 127 ? -2.676 -1.843 -12.471 1.00 92.06 127 GLU A CA 1
ATOM 992 C C . GLU A 1 127 ? -1.171 -2.084 -12.618 1.00 92.06 127 GLU A C 1
ATOM 994 O O . GLU A 1 127 ? -0.763 -3.010 -13.317 1.00 92.06 127 GLU A O 1
ATOM 999 N N . LEU A 1 128 ? -0.347 -1.287 -11.942 1.00 93.00 128 LEU A N 1
ATOM 1000 C CA . LEU A 1 128 ? 1.094 -1.496 -11.854 1.00 93.00 128 LEU A CA 1
ATOM 1001 C C . LEU A 1 128 ? 1.493 -1.675 -10.390 1.00 93.00 128 LEU A C 1
ATOM 1003 O O . LEU A 1 128 ? 1.047 -0.947 -9.503 1.00 93.00 128 LEU A O 1
ATOM 1007 N N . GLN A 1 129 ? 2.372 -2.639 -10.148 1.00 94.06 129 GLN A N 1
ATOM 1008 C CA . GLN A 1 129 ? 2.950 -2.889 -8.832 1.00 94.06 129 GLN A CA 1
ATOM 1009 C C . GLN A 1 129 ? 4.318 -2.215 -8.733 1.00 94.06 129 GLN A C 1
ATOM 1011 O O . GLN A 1 129 ? 5.156 -2.395 -9.623 1.00 94.06 129 GLN A O 1
ATOM 1016 N N . VAL A 1 130 ? 4.529 -1.454 -7.661 1.00 94.31 130 VAL A N 1
ATOM 1017 C CA . VAL A 1 130 ? 5.745 -0.684 -7.376 1.00 94.31 130 VAL A CA 1
ATOM 1018 C C . VAL A 1 130 ? 6.178 -0.956 -5.938 1.00 94.31 130 VAL A C 1
ATOM 1020 O O . VAL A 1 130 ? 5.405 -0.798 -4.997 1.00 94.31 130 VAL A O 1
ATOM 1023 N N . GLN A 1 131 ? 7.433 -1.360 -5.762 1.00 92.38 131 GLN A N 1
ATOM 1024 C CA . GLN A 1 131 ? 7.999 -1.682 -4.451 1.00 92.38 131 GLN A CA 1
ATOM 1025 C C . GLN A 1 131 ? 8.400 -0.419 -3.673 1.00 92.38 131 GLN A C 1
ATOM 1027 O O . GLN A 1 131 ? 8.712 0.623 -4.254 1.00 92.38 131 GLN A O 1
ATOM 1032 N N . GLU A 1 132 ? 8.459 -0.519 -2.345 1.00 93.00 132 GLU A N 1
ATOM 1033 C CA . GLU A 1 132 ? 9.097 0.515 -1.527 1.00 93.00 132 GLU A CA 1
ATOM 1034 C C . GLU A 1 132 ? 10.626 0.506 -1.713 1.00 93.00 132 GLU A C 1
ATOM 1036 O O . GLU A 1 132 ? 11.208 -0.554 -1.954 1.00 93.00 132 GLU A O 1
ATOM 1041 N N . PRO A 1 133 ? 11.312 1.665 -1.623 1.00 92.94 133 PRO A N 1
ATOM 1042 C CA . PRO A 1 133 ? 10.804 2.996 -1.255 1.00 92.94 133 PRO A CA 1
ATOM 1043 C C . PRO A 1 133 ? 10.193 3.798 -2.425 1.00 92.94 133 PRO A C 1
ATOM 1045 O O . PRO A 1 133 ? 9.829 4.963 -2.268 1.00 92.94 133 PRO A O 1
ATOM 1048 N N . LEU A 1 134 ? 10.145 3.228 -3.636 1.00 94.50 134 LEU A N 1
ATOM 1049 C CA . LEU A 1 134 ? 9.739 3.956 -4.842 1.00 94.50 134 LEU A CA 1
ATOM 1050 C C . LEU A 1 134 ? 8.266 4.347 -4.813 1.00 94.50 134 LEU A C 1
ATOM 1052 O O . LEU A 1 134 ? 7.921 5.432 -5.276 1.00 94.50 134 LEU A O 1
ATOM 1056 N N . PHE A 1 135 ? 7.411 3.490 -4.259 1.00 95.69 135 PHE A N 1
ATOM 1057 C CA . PHE A 1 135 ? 5.989 3.779 -4.124 1.00 95.69 135 PHE A CA 1
ATOM 1058 C C . PHE A 1 135 ? 5.738 5.027 -3.268 1.00 95.69 135 PHE A C 1
ATOM 1060 O O . PHE A 1 135 ? 5.032 5.935 -3.714 1.00 95.69 135 PHE A O 1
ATOM 1067 N N . SER A 1 136 ? 6.379 5.133 -2.099 1.00 95.06 136 SER A N 1
ATOM 1068 C CA . SER A 1 136 ? 6.310 6.338 -1.263 1.00 95.06 136 SER A CA 1
ATOM 1069 C C . SER A 1 136 ? 6.786 7.587 -2.017 1.00 95.06 136 SER A C 1
ATOM 1071 O O . SER A 1 136 ? 6.119 8.622 -1.997 1.00 95.06 136 SER A O 1
ATOM 1073 N N . LEU A 1 137 ? 7.877 7.481 -2.784 1.00 95.88 137 LEU A N 1
ATOM 1074 C CA . LEU A 1 137 ? 8.381 8.590 -3.603 1.00 95.88 137 LEU A CA 1
ATOM 1075 C C . LEU A 1 137 ? 7.413 8.991 -4.729 1.00 95.88 137 LEU A C 1
ATOM 1077 O O . LEU A 1 137 ? 7.362 10.166 -5.093 1.00 95.88 137 LEU A O 1
ATOM 1081 N N . MET A 1 138 ? 6.640 8.050 -5.284 1.00 96.69 138 MET A N 1
ATOM 1082 C CA . MET A 1 138 ? 5.576 8.352 -6.253 1.00 96.69 138 MET A CA 1
ATOM 1083 C C . MET A 1 138 ? 4.379 9.029 -5.584 1.00 96.69 138 MET A C 1
ATOM 1085 O O . MET A 1 138 ? 3.836 9.991 -6.131 1.00 96.69 138 MET A O 1
ATOM 1089 N N . LYS A 1 139 ? 3.974 8.569 -4.391 1.00 94.88 139 LYS A N 1
ATOM 1090 C CA . LYS A 1 139 ? 2.887 9.175 -3.601 1.00 94.88 139 LYS A CA 1
ATOM 1091 C C . LYS A 1 139 ? 3.146 10.661 -3.338 1.00 94.88 139 LYS A C 1
ATOM 1093 O O . LYS A 1 139 ? 2.210 11.460 -3.455 1.00 94.88 139 LYS A O 1
ATOM 1098 N N . ASP A 1 140 ? 4.397 10.998 -3.029 1.00 93.69 140 ASP A N 1
ATOM 1099 C CA . ASP A 1 140 ? 4.863 12.355 -2.722 1.00 93.69 140 ASP A CA 1
ATOM 1100 C C . ASP A 1 140 ? 5.199 13.185 -3.978 1.00 93.69 140 ASP A C 1
ATOM 1102 O O . ASP A 1 140 ? 5.571 14.351 -3.870 1.00 93.69 140 ASP A O 1
ATOM 1106 N N . GLY A 1 141 ? 5.053 12.613 -5.180 1.00 94.44 141 GLY A N 1
ATOM 1107 C CA . GLY A 1 141 ? 5.283 13.307 -6.452 1.00 94.44 141 GLY A CA 1
ATOM 1108 C C . GLY A 1 141 ? 6.757 13.510 -6.819 1.00 94.44 141 GLY A C 1
ATOM 1109 O O . GLY A 1 141 ? 7.056 14.279 -7.730 1.00 94.44 141 GLY A O 1
ATOM 1110 N N . ILE A 1 142 ? 7.679 12.830 -6.132 1.00 95.38 142 ILE A N 1
ATOM 1111 C CA . ILE A 1 142 ? 9.125 12.910 -6.378 1.00 95.38 142 ILE A CA 1
ATOM 1112 C C . ILE A 1 142 ? 9.509 11.988 -7.544 1.00 95.38 142 ILE A C 1
ATOM 1114 O O . ILE A 1 142 ? 10.142 12.421 -8.508 1.00 95.38 142 ILE A O 1
ATOM 1118 N N . LYS A 1 143 ? 9.093 10.716 -7.489 1.00 96.62 143 LYS A N 1
ATOM 1119 C CA . LYS A 1 143 ? 9.260 9.766 -8.597 1.00 96.62 143 LYS A CA 1
ATOM 1120 C C . LYS A 1 143 ? 8.111 9.946 -9.584 1.00 96.62 143 LYS A C 1
ATOM 1122 O O . LYS A 1 143 ? 6.955 9.712 -9.245 1.00 96.62 143 LYS A O 1
ATOM 1127 N N . THR A 1 144 ? 8.443 10.348 -10.804 1.00 96.81 144 THR A N 1
ATOM 1128 C CA . THR A 1 144 ? 7.470 10.674 -11.867 1.00 96.81 144 THR A CA 1
ATOM 1129 C C . THR A 1 144 ? 7.652 9.829 -13.122 1.00 96.81 144 THR A C 1
ATOM 1131 O O . THR A 1 144 ? 6.835 9.905 -14.032 1.00 96.81 144 THR A O 1
ATOM 1134 N N . VAL A 1 145 ? 8.692 8.992 -13.168 1.00 96.38 145 VAL A N 1
ATOM 1135 C CA . VAL A 1 145 ? 8.928 8.056 -14.267 1.00 96.38 145 VAL A CA 1
ATOM 1136 C C . VAL A 1 145 ? 9.024 6.650 -13.703 1.00 96.38 145 VAL A C 1
ATOM 1138 O O . VAL A 1 145 ? 9.860 6.377 -12.839 1.00 96.38 145 VAL A O 1
ATOM 1141 N N . GLU A 1 146 ? 8.175 5.749 -14.184 1.00 95.25 146 GLU A N 1
ATOM 1142 C CA . GLU A 1 146 ? 8.223 4.328 -13.858 1.00 95.25 146 GLU A CA 1
ATOM 1143 C C . GLU A 1 146 ? 8.849 3.538 -15.005 1.00 95.25 146 GLU A C 1
ATOM 1145 O O . GLU A 1 146 ? 8.428 3.658 -16.151 1.00 95.25 146 GLU A O 1
ATOM 1150 N N . ALA A 1 147 ? 9.871 2.743 -14.697 1.00 93.31 147 ALA A N 1
ATOM 1151 C CA . ALA A 1 147 ? 10.616 1.990 -15.695 1.00 93.31 147 ALA A CA 1
ATOM 1152 C C . ALA A 1 147 ? 10.267 0.505 -15.609 1.00 93.31 147 ALA A C 1
ATOM 1154 O O . ALA A 1 147 ? 10.354 -0.083 -14.532 1.00 93.31 147 ALA A O 1
ATOM 1155 N N . ARG A 1 148 ? 9.881 -0.102 -16.735 1.00 91.62 148 ARG A N 1
ATOM 1156 C CA . ARG A 1 148 ? 9.464 -1.513 -16.811 1.00 91.62 148 ARG A CA 1
ATOM 1157 C C . ARG A 1 148 ? 9.965 -2.160 -18.097 1.00 91.62 148 ARG A C 1
ATOM 1159 O O . ARG A 1 148 ? 10.285 -1.465 -19.060 1.00 91.62 148 ARG A O 1
ATOM 1166 N N . CYS A 1 149 ? 10.014 -3.486 -18.134 1.00 89.75 149 CYS A N 1
ATOM 1167 C CA . CYS A 1 149 ? 10.216 -4.214 -19.386 1.00 89.75 149 CYS A CA 1
ATOM 1168 C C . CYS A 1 149 ? 9.031 -3.961 -20.325 1.00 89.75 149 CYS A C 1
ATOM 1170 O O . CYS A 1 149 ? 7.899 -3.833 -19.861 1.00 89.75 149 CYS A O 1
ATOM 1172 N N . PHE A 1 150 ? 9.273 -3.851 -21.632 1.00 88.38 150 PHE A N 1
ATOM 1173 C CA . PHE A 1 150 ? 8.186 -3.625 -22.582 1.00 88.38 150 PHE A CA 1
ATOM 1174 C C . PHE A 1 150 ? 7.285 -4.866 -22.668 1.00 88.38 150 PHE A C 1
ATOM 1176 O O . PHE A 1 150 ? 7.764 -5.989 -22.860 1.00 88.38 150 PHE A O 1
ATOM 1183 N N . GLU A 1 151 ? 5.979 -4.627 -22.598 1.00 86.25 151 GLU A N 1
ATOM 1184 C CA . GLU A 1 151 ? 4.904 -5.580 -22.850 1.00 86.25 151 GLU A CA 1
ATOM 1185 C C . GLU A 1 151 ? 3.969 -4.992 -23.915 1.00 86.25 151 GLU A C 1
ATOM 1187 O O . GLU A 1 151 ? 3.753 -3.779 -23.957 1.00 86.25 151 GLU A O 1
ATOM 1192 N N . GLU A 1 152 ? 3.386 -5.841 -24.765 1.00 82.88 152 GLU A N 1
ATOM 1193 C CA . GLU A 1 152 ? 2.510 -5.409 -25.872 1.00 82.88 152 GLU A CA 1
ATOM 1194 C C . GLU A 1 152 ? 1.295 -4.596 -25.391 1.00 82.88 152 GLU A C 1
ATOM 1196 O O . GLU A 1 152 ? 0.762 -3.754 -26.113 1.00 82.88 152 GLU A O 1
ATOM 1201 N N . GLU A 1 153 ? 0.857 -4.798 -24.146 1.00 82.75 153 GLU A N 1
ATOM 1202 C CA . GLU A 1 153 ? -0.255 -4.050 -23.556 1.00 82.75 153 GLU A CA 1
ATOM 1203 C C . GLU A 1 153 ? 0.026 -2.543 -23.467 1.00 82.75 153 GLU A C 1
ATOM 1205 O O . GLU A 1 153 ? -0.909 -1.735 -23.540 1.00 82.75 153 GLU A O 1
ATOM 1210 N N . TYR A 1 154 ? 1.301 -2.146 -23.381 1.00 83.50 154 TYR A N 1
ATOM 1211 C CA . TYR A 1 154 ? 1.694 -0.744 -23.291 1.00 83.50 154 TYR A CA 1
ATOM 1212 C C . TYR A 1 154 ? 1.498 0.040 -24.593 1.00 83.50 154 TYR A C 1
ATOM 1214 O O . TYR A 1 154 ? 1.397 1.270 -24.557 1.00 83.50 154 TYR A O 1
ATOM 1222 N N . ASP A 1 155 ? 1.325 -0.636 -25.732 1.00 77.31 155 ASP A N 1
ATOM 1223 C CA . ASP A 1 155 ? 0.983 0.040 -26.988 1.00 77.31 155 ASP A CA 1
ATOM 1224 C C . ASP A 1 155 ? -0.348 0.797 -26.886 1.00 77.31 155 ASP A C 1
ATOM 1226 O O . ASP A 1 155 ? -0.543 1.821 -27.549 1.00 77.31 155 ASP A O 1
ATOM 1230 N N . ARG A 1 156 ? -1.259 0.340 -26.016 1.00 74.06 156 ARG A N 1
ATOM 1231 C CA . ARG A 1 156 ? -2.568 0.975 -25.814 1.00 74.06 156 ARG A CA 1
ATOM 1232 C C . ARG A 1 156 ? -2.491 2.282 -25.025 1.00 74.06 156 ARG A C 1
ATOM 1234 O O . ARG A 1 156 ? -3.317 3.156 -25.265 1.00 74.06 156 ARG A O 1
ATOM 1241 N N . ILE A 1 157 ? -1.503 2.440 -24.141 1.00 76.69 157 ILE A N 1
ATOM 1242 C CA . ILE A 1 157 ? -1.325 3.655 -23.320 1.00 76.69 157 ILE A CA 1
ATOM 1243 C C . ILE A 1 157 ? -0.361 4.670 -23.941 1.00 76.69 157 ILE A C 1
ATOM 1245 O O . ILE A 1 157 ? -0.251 5.792 -23.453 1.00 76.69 157 ILE A O 1
ATOM 1249 N N . ARG A 1 158 ? 0.307 4.313 -25.047 1.00 67.25 158 ARG A N 1
ATOM 1250 C CA . ARG A 1 158 ? 1.350 5.125 -25.698 1.00 67.25 158 ARG A CA 1
ATOM 1251 C C . ARG A 1 158 ? 0.914 6.545 -26.071 1.00 67.25 158 ARG A C 1
ATOM 1253 O O . ARG A 1 158 ? 1.757 7.422 -26.218 1.00 67.25 158 ARG A O 1
ATOM 1260 N N . ARG A 1 159 ? -0.387 6.780 -26.257 1.00 69.88 159 ARG A N 1
ATOM 1261 C CA . ARG A 1 159 ? -0.930 8.082 -26.679 1.00 69.88 159 ARG A CA 1
ATOM 1262 C C . ARG A 1 159 ? -1.181 9.070 -25.531 1.00 69.88 159 ARG A C 1
ATOM 1264 O O . ARG A 1 159 ? -1.675 10.158 -25.810 1.00 69.88 159 ARG A O 1
ATOM 1271 N N . GLY A 1 160 ? -0.830 8.716 -24.293 1.00 78.00 160 GLY A N 1
ATOM 1272 C CA . GLY A 1 160 ? -1.097 9.540 -23.114 1.00 78.00 160 GLY A CA 1
ATOM 1273 C C . GLY A 1 160 ? -2.582 9.575 -22.731 1.00 78.00 160 GLY A C 1
ATOM 1274 O O . GLY A 1 160 ? -3.437 9.013 -23.423 1.00 78.00 160 GLY A O 1
ATOM 1275 N N . GLY A 1 161 ? -2.888 10.184 -21.585 1.00 84.56 161 GLY A N 1
ATOM 1276 C CA . GLY A 1 161 ? -4.244 10.369 -21.051 1.00 84.56 161 GLY A CA 1
ATOM 1277 C C . GLY A 1 161 ? -4.903 9.106 -20.484 1.00 84.56 161 GLY A C 1
ATOM 1278 O O . GLY A 1 161 ? -6.056 9.141 -20.064 1.00 84.56 161 GLY A O 1
ATOM 1279 N N . SER A 1 162 ? -4.198 7.972 -20.478 1.00 89.94 162 SER A N 1
ATOM 1280 C CA . SER A 1 162 ? -4.694 6.735 -19.868 1.00 89.94 162 SER A CA 1
ATOM 1281 C C . SER A 1 162 ? -4.485 6.768 -18.358 1.00 89.94 162 SER A C 1
ATOM 1283 O O . SER A 1 162 ? -3.412 7.154 -17.897 1.00 89.94 162 SER A O 1
ATOM 1285 N N . MET A 1 163 ? -5.472 6.312 -17.586 1.00 92.75 163 MET A N 1
ATOM 1286 C CA . MET A 1 163 ? -5.336 6.204 -16.133 1.00 92.75 163 MET A CA 1
ATOM 1287 C C . MET A 1 163 ? -4.763 4.840 -15.752 1.00 92.75 163 MET A C 1
ATOM 1289 O O . MET A 1 163 ? -5.218 3.810 -16.246 1.00 92.75 163 MET A O 1
ATOM 1293 N N . VAL A 1 164 ? -3.798 4.813 -14.841 1.00 93.75 164 VAL A N 1
ATOM 1294 C CA . VAL A 1 164 ? -3.251 3.587 -14.246 1.00 93.75 164 VAL A CA 1
ATOM 1295 C C . VAL A 1 164 ? -3.365 3.645 -12.731 1.00 93.75 164 VAL A C 1
ATOM 1297 O O . VAL A 1 164 ? -3.378 4.724 -12.134 1.00 93.75 164 VAL A O 1
ATOM 1300 N N . MET A 1 165 ? -3.447 2.481 -12.097 1.00 95.06 165 MET A N 1
ATOM 1301 C CA . MET A 1 165 ? -3.474 2.368 -10.643 1.00 95.06 165 MET A CA 1
ATOM 1302 C C . MET A 1 165 ? -2.169 1.762 -10.140 1.00 95.06 165 MET A C 1
ATOM 1304 O O . MET A 1 165 ? -1.797 0.671 -10.555 1.00 95.06 165 MET A O 1
ATOM 1308 N N . ILE A 1 166 ? -1.484 2.448 -9.231 1.00 96.19 166 ILE A N 1
ATOM 1309 C CA . ILE A 1 166 ? -0.281 1.943 -8.573 1.00 96.19 166 ILE A CA 1
ATOM 1310 C C . ILE A 1 166 ? -0.679 1.269 -7.262 1.00 96.19 166 ILE A C 1
ATOM 1312 O O . ILE A 1 166 ? -1.424 1.853 -6.469 1.00 96.19 166 ILE A O 1
ATOM 1316 N N . ASN A 1 167 ? -0.199 0.039 -7.050 1.00 96.12 167 ASN A N 1
ATOM 1317 C CA . ASN A 1 167 ? -0.429 -0.767 -5.843 1.00 96.12 167 ASN A CA 1
ATOM 1318 C C . ASN A 1 167 ? -1.905 -0.855 -5.430 1.00 96.12 167 ASN A C 1
ATOM 1320 O O . ASN A 1 167 ? -2.229 -0.908 -4.246 1.00 96.12 167 ASN A O 1
ATOM 1324 N N . LYS A 1 168 ? -2.814 -0.835 -6.413 1.00 95.88 168 LYS A N 1
ATOM 1325 C CA . LYS A 1 168 ? -4.270 -0.869 -6.203 1.00 95.88 168 LYS A CA 1
ATOM 1326 C C . LYS A 1 168 ? -4.820 0.234 -5.289 1.00 95.88 168 LYS A C 1
ATOM 1328 O O . LYS A 1 168 ? -5.945 0.103 -4.819 1.00 95.88 168 LYS A O 1
ATOM 1333 N N . CYS A 1 169 ? -4.085 1.319 -5.040 1.00 95.38 169 CYS A N 1
ATOM 1334 C CA . CYS A 1 169 ? -4.496 2.339 -4.068 1.00 95.38 169 CYS A CA 1
ATOM 1335 C C . CYS A 1 169 ? -4.388 3.786 -4.563 1.00 95.38 169 CYS A C 1
ATOM 1337 O O . CYS A 1 169 ? -5.189 4.623 -4.144 1.00 95.38 169 CYS A O 1
ATOM 1339 N N . LEU A 1 170 ? -3.464 4.081 -5.482 1.00 96.06 170 LEU A N 1
ATOM 1340 C CA . LEU A 1 170 ? -3.255 5.427 -6.023 1.00 96.06 170 LEU A CA 1
ATOM 1341 C C . LEU A 1 170 ? -3.443 5.460 -7.531 1.00 96.06 170 LEU A C 1
ATOM 1343 O O . LEU A 1 170 ? -2.983 4.567 -8.236 1.00 96.06 170 LEU A O 1
ATOM 1347 N N . MET A 1 171 ? -4.077 6.515 -8.031 1.00 95.62 171 MET A N 1
ATOM 1348 C CA . MET A 1 171 ? -4.354 6.682 -9.454 1.00 95.62 171 MET A CA 1
ATOM 1349 C C . MET A 1 171 ? -3.423 7.717 -10.094 1.00 95.62 171 MET A C 1
ATOM 1351 O O . MET A 1 171 ? -3.196 8.796 -9.539 1.00 95.62 171 MET A O 1
ATOM 1355 N N . PHE A 1 172 ? -2.904 7.402 -11.276 1.00 96.19 172 PHE A N 1
ATOM 1356 C CA . PHE A 1 172 ? -1.992 8.249 -12.039 1.00 96.19 172 PHE A CA 1
ATOM 1357 C C . PHE A 1 172 ? -2.451 8.352 -13.491 1.00 96.19 172 PHE A C 1
ATOM 1359 O O . PHE A 1 172 ? -2.995 7.399 -14.043 1.00 96.19 172 PHE A O 1
ATOM 1366 N N . GLU A 1 173 ? -2.220 9.505 -14.100 1.00 94.62 173 GLU A N 1
ATOM 1367 C CA . GLU A 1 173 ? -2.366 9.718 -15.536 1.00 94.62 173 GLU A CA 1
ATOM 1368 C C . GLU A 1 173 ? -1.027 9.435 -16.223 1.00 94.62 173 GLU A C 1
ATOM 1370 O O . GLU A 1 173 ? 0.016 9.948 -15.805 1.00 94.62 173 GLU A O 1
ATOM 1375 N N . VAL A 1 174 ? -1.058 8.625 -17.279 1.00 94.50 174 VAL A N 1
ATOM 1376 C CA . VAL A 1 174 ? 0.082 8.418 -18.176 1.00 94.50 174 VAL A CA 1
ATOM 1377 C C . VAL A 1 174 ? 0.205 9.639 -19.076 1.00 94.50 174 VAL A C 1
ATOM 1379 O O . VAL A 1 174 ? -0.672 9.892 -19.901 1.00 94.50 174 VAL A O 1
ATOM 1382 N N . LEU A 1 175 ? 1.297 10.383 -18.930 1.00 94.31 175 LEU A N 1
ATOM 1383 C CA . LEU A 1 175 ? 1.582 11.559 -19.749 1.00 94.31 175 LEU A CA 1
ATOM 1384 C C . LEU A 1 175 ? 2.142 11.139 -21.109 1.00 94.31 175 LEU A C 1
ATOM 1386 O O . LEU A 1 175 ? 1.600 11.492 -22.154 1.00 94.31 175 LEU A O 1
ATOM 1390 N N . GLU A 1 176 ? 3.206 10.342 -21.080 1.00 92.62 176 GLU A N 1
ATOM 1391 C CA . GLU A 1 176 ? 3.907 9.842 -22.257 1.00 92.62 176 GLU A CA 1
ATOM 1392 C C . GLU A 1 176 ? 4.644 8.537 -21.943 1.00 92.62 176 GLU A C 1
ATOM 1394 O O . GLU A 1 176 ? 4.852 8.169 -20.781 1.00 92.62 176 GLU A O 1
ATOM 1399 N N . LEU A 1 177 ? 5.013 7.817 -23.002 1.00 93.06 177 LEU A N 1
ATOM 1400 C CA . LEU A 1 177 ? 5.757 6.569 -22.915 1.00 93.06 177 LEU A CA 1
ATOM 1401 C C . LEU A 1 177 ? 6.909 6.585 -23.915 1.00 93.06 177 LEU A C 1
ATOM 1403 O O . LEU A 1 177 ? 6.697 6.722 -25.125 1.00 93.06 177 LEU A O 1
ATOM 1407 N N . HIS A 1 178 ? 8.121 6.385 -23.407 1.00 93.50 178 HIS A N 1
ATOM 1408 C CA . HIS A 1 178 ? 9.331 6.257 -24.212 1.00 93.50 178 HIS A CA 1
ATOM 1409 C C . HIS A 1 178 ? 9.851 4.827 -24.159 1.00 93.50 178 HIS A C 1
ATOM 1411 O O . HIS A 1 178 ? 9.865 4.208 -23.099 1.00 93.50 178 HIS A O 1
ATOM 1417 N N . GLN A 1 179 ? 10.274 4.298 -25.305 1.00 92.75 179 GLN A N 1
ATOM 1418 C CA . GLN A 1 179 ? 10.825 2.951 -25.419 1.00 92.75 179 GLN A CA 1
ATOM 1419 C C . GLN A 1 179 ? 12.327 3.027 -25.684 1.00 92.75 179 GLN A C 1
ATOM 1421 O O . GLN A 1 179 ? 12.777 3.825 -26.508 1.00 92.75 179 GLN A O 1
ATOM 1426 N N . TYR A 1 180 ? 13.083 2.164 -25.015 1.00 93.88 180 TYR A N 1
ATOM 1427 C CA . TYR A 1 180 ? 14.536 2.084 -25.113 1.00 93.88 180 TYR A CA 1
ATOM 1428 C C . TYR A 1 180 ? 14.988 0.640 -25.303 1.00 93.88 180 TYR A C 1
ATOM 1430 O O . TYR A 1 180 ? 14.264 -0.304 -24.989 1.00 93.88 180 TYR A O 1
ATOM 1438 N N . ALA A 1 181 ? 16.212 0.469 -25.799 1.00 92.12 181 ALA A N 1
ATOM 1439 C CA . ALA A 1 181 ? 16.793 -0.855 -26.006 1.00 92.12 181 ALA A CA 1
ATOM 1440 C C . ALA A 1 181 ? 17.123 -1.582 -24.689 1.00 92.12 181 ALA A C 1
ATOM 1442 O O . ALA A 1 181 ? 17.086 -2.805 -24.658 1.00 92.12 181 ALA A O 1
ATOM 1443 N N . SER A 1 182 ? 17.447 -0.846 -23.620 1.00 91.31 182 SER A N 1
A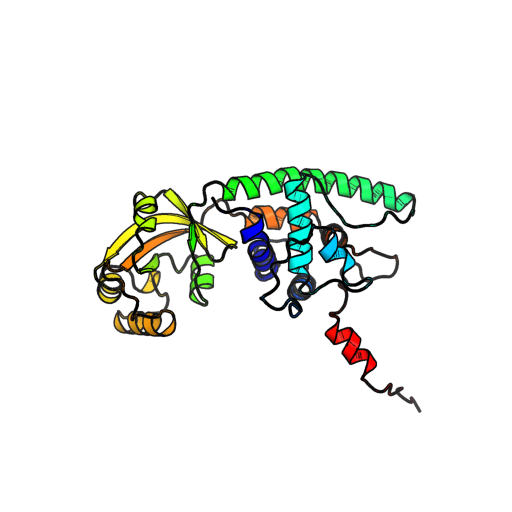TOM 1444 C CA . SER A 1 182 ? 17.820 -1.391 -22.307 1.00 91.31 182 SER A CA 1
ATOM 1445 C C . SER A 1 182 ? 17.596 -0.366 -21.195 1.00 91.31 182 SER A C 1
ATOM 1447 O O . SER A 1 182 ? 17.463 0.835 -21.468 1.00 91.31 182 SER A O 1
ATOM 1449 N N . PHE A 1 183 ? 17.608 -0.806 -19.933 1.00 91.69 183 PHE A N 1
ATOM 1450 C CA . PHE A 1 183 ? 17.517 0.099 -18.779 1.00 91.69 183 PHE A CA 1
ATOM 1451 C C . PHE A 1 183 ? 18.682 1.089 -18.712 1.00 91.69 183 PHE A C 1
ATOM 1453 O O . PHE A 1 183 ? 18.522 2.216 -18.243 1.00 91.69 183 PHE A O 1
ATOM 1460 N N . TYR A 1 184 ? 19.848 0.694 -19.220 1.00 91.75 184 TYR A N 1
ATOM 1461 C CA . TYR A 1 184 ? 21.015 1.565 -19.288 1.00 91.75 184 TYR A CA 1
ATOM 1462 C C . TYR A 1 184 ? 20.790 2.754 -20.230 1.00 91.75 184 TYR A C 1
ATOM 1464 O O . TYR A 1 184 ? 21.090 3.892 -19.872 1.00 91.75 184 TYR A O 1
ATOM 1472 N N . GLU A 1 185 ? 20.220 2.509 -21.414 1.00 93.94 185 GLU A N 1
ATOM 1473 C CA . GLU A 1 185 ? 19.886 3.580 -22.358 1.00 93.94 185 GLU A CA 1
ATOM 1474 C C . GLU A 1 185 ? 18.707 4.431 -21.858 1.00 93.94 185 GLU A C 1
ATOM 1476 O O . GLU A 1 185 ? 18.731 5.651 -22.022 1.00 93.94 185 GLU A O 1
ATOM 1481 N N . LEU A 1 186 ? 17.741 3.826 -21.154 1.00 94.62 186 LEU A N 1
ATOM 1482 C CA . LEU A 1 186 ? 16.674 4.557 -20.461 1.00 94.62 186 LEU A CA 1
ATOM 1483 C C . LEU A 1 186 ? 17.256 5.543 -19.441 1.00 94.62 186 LEU A C 1
ATOM 1485 O O . LEU A 1 186 ? 16.932 6.722 -19.492 1.00 94.62 186 LEU A O 1
ATOM 1489 N N . LEU A 1 187 ? 18.150 5.105 -18.549 1.00 93.81 187 LEU A N 1
ATOM 1490 C CA . LEU A 1 187 ? 18.744 5.971 -17.517 1.00 93.81 187 LEU A CA 1
ATOM 1491 C C . LEU A 1 187 ? 19.681 7.052 -18.068 1.00 93.81 187 LEU A C 1
ATOM 1493 O O . LEU A 1 187 ? 19.941 8.035 -17.380 1.00 93.81 187 LEU A O 1
ATOM 1497 N N . LYS A 1 188 ? 20.216 6.871 -19.279 1.00 93.88 188 LYS A N 1
ATOM 1498 C CA . LYS A 1 188 ? 20.977 7.918 -19.973 1.00 93.88 188 LYS A CA 1
ATOM 1499 C C . LYS A 1 188 ? 20.083 9.008 -20.550 1.00 93.88 188 LYS A C 1
ATOM 1501 O O . LYS A 1 188 ? 20.507 10.160 -20.610 1.00 93.88 188 LYS A O 1
ATOM 1506 N N . ALA A 1 189 ? 18.913 8.627 -21.055 1.00 95.25 189 ALA A N 1
ATOM 1507 C CA . ALA A 1 189 ? 17.996 9.534 -21.734 1.00 95.25 189 ALA A CA 1
ATOM 1508 C C . ALA A 1 189 ? 17.029 10.222 -20.762 1.00 95.25 189 ALA A C 1
ATOM 1510 O O . ALA A 1 189 ? 16.726 11.403 -20.925 1.00 95.25 189 ALA A O 1
ATOM 1511 N N . GLU A 1 190 ? 16.557 9.489 -19.757 1.00 94.31 190 GLU A N 1
ATOM 1512 C CA . GLU A 1 190 ? 15.648 9.966 -18.723 1.00 94.31 190 GLU A CA 1
ATOM 1513 C C . GLU A 1 190 ? 16.408 10.550 -17.530 1.00 94.31 190 GLU A C 1
ATOM 1515 O O . GLU A 1 190 ? 17.550 10.198 -17.241 1.00 94.31 190 GLU A O 1
ATOM 1520 N N . SER A 1 191 ? 15.754 11.437 -16.780 1.00 88.69 191 SER A N 1
ATOM 1521 C CA . SER A 1 191 ? 16.330 11.948 -15.534 1.00 88.69 191 SER A CA 1
ATOM 1522 C C . SER A 1 191 ? 16.416 10.827 -14.495 1.00 88.69 191 SER A C 1
ATOM 1524 O O . SER A 1 191 ? 15.386 10.334 -14.027 1.00 88.69 191 SER A O 1
ATOM 1526 N N . SER A 1 192 ? 17.636 10.466 -14.081 1.00 85.81 192 SER A N 1
ATOM 1527 C CA . SER A 1 192 ? 17.864 9.469 -13.025 1.00 85.81 192 SER A CA 1
ATOM 1528 C C . SER A 1 192 ? 17.112 9.818 -11.742 1.00 85.81 192 SER A C 1
ATOM 1530 O O . SER A 1 192 ? 16.524 8.936 -11.131 1.00 85.81 192 SER A O 1
ATOM 1532 N N . GLU A 1 193 ? 17.028 11.103 -11.385 1.00 87.25 193 GLU A N 1
ATOM 1533 C CA . GLU A 1 193 ? 16.274 11.581 -10.222 1.00 87.25 193 GLU A CA 1
ATOM 1534 C C . GLU A 1 193 ? 14.761 11.349 -10.342 1.00 87.25 193 GLU A C 1
ATOM 1536 O O . GLU A 1 193 ? 14.101 11.180 -9.323 1.00 87.25 193 GLU A O 1
ATOM 1541 N N . LYS A 1 194 ? 14.200 11.296 -11.558 1.00 93.25 194 LYS A N 1
ATOM 1542 C CA . LYS A 1 194 ? 12.772 11.002 -11.773 1.00 93.25 194 LYS A CA 1
ATOM 1543 C C . LYS A 1 194 ? 12.460 9.508 -11.815 1.00 93.25 194 LYS A C 1
ATOM 1545 O O . LYS A 1 194 ? 11.335 9.133 -11.482 1.00 93.25 194 LYS A O 1
ATOM 1550 N N . VAL A 1 195 ? 13.423 8.676 -12.225 1.00 94.00 195 VAL A N 1
ATOM 1551 C CA . VAL A 1 195 ? 13.296 7.205 -12.280 1.00 94.00 195 VAL A CA 1
ATOM 1552 C C . VAL A 1 195 ? 13.631 6.580 -10.919 1.00 94.00 195 VAL A C 1
ATOM 1554 O O . VAL A 1 195 ? 12.859 5.777 -10.391 1.00 94.00 195 VAL A O 1
ATOM 1557 N N . PHE A 1 196 ? 14.756 6.989 -10.331 1.00 91.75 196 PHE A N 1
ATOM 1558 C CA . PHE A 1 196 ? 15.266 6.593 -9.017 1.00 91.75 196 PHE A CA 1
ATOM 1559 C C . PHE A 1 196 ? 15.749 7.823 -8.234 1.00 91.75 196 PHE A C 1
ATOM 1561 O O . PHE A 1 196 ? 16.952 8.127 -8.227 1.00 91.75 196 PHE A O 1
ATOM 1568 N N . PRO A 1 197 ? 14.835 8.521 -7.536 1.00 92.56 197 PRO A N 1
ATOM 1569 C CA . PRO A 1 197 ? 15.210 9.652 -6.700 1.00 92.56 197 PRO A CA 1
ATOM 1570 C C . PRO A 1 197 ? 16.312 9.285 -5.697 1.00 92.56 197 PRO A C 1
ATOM 1572 O O . PRO A 1 197 ? 16.249 8.249 -5.036 1.00 92.56 197 PRO A O 1
ATOM 1575 N N . GLY A 1 198 ? 17.331 10.141 -5.598 1.00 89.56 198 GLY A N 1
ATOM 1576 C CA . GLY A 1 198 ? 18.506 9.931 -4.744 1.00 89.56 198 GLY A CA 1
ATOM 1577 C C . GLY A 1 198 ? 19.726 9.327 -5.450 1.00 89.56 198 GLY A C 1
ATOM 1578 O O . GLY A 1 198 ? 20.808 9.338 -4.864 1.00 89.56 198 GLY A O 1
ATOM 1579 N N . THR A 1 199 ? 19.589 8.858 -6.696 1.00 90.25 199 THR A N 1
ATOM 1580 C CA . THR A 1 199 ? 20.729 8.420 -7.522 1.00 90.25 199 THR A CA 1
ATOM 1581 C C . THR A 1 199 ? 21.325 9.584 -8.313 1.00 90.25 199 THR A C 1
ATOM 1583 O O . THR A 1 199 ? 20.604 10.397 -8.893 1.00 90.25 199 THR A O 1
ATOM 1586 N N . LYS A 1 200 ? 22.657 9.668 -8.339 1.00 85.38 200 LYS A N 1
ATOM 1587 C CA . LYS A 1 200 ? 23.424 10.730 -9.010 1.00 85.38 200 LYS A CA 1
ATOM 1588 C C . LYS A 1 200 ? 24.031 10.283 -10.332 1.00 85.38 200 LYS A C 1
ATOM 1590 O O . LYS A 1 200 ? 24.385 11.131 -11.148 1.00 85.38 200 LYS A O 1
ATOM 1595 N N . THR A 1 201 ? 24.195 8.976 -10.534 1.00 89.75 201 THR A N 1
ATOM 1596 C CA . THR A 1 201 ? 24.795 8.424 -11.752 1.00 89.75 201 THR A CA 1
ATOM 1597 C C . THR A 1 201 ? 23.954 7.301 -12.347 1.00 89.75 201 THR A C 1
ATOM 1599 O O . THR A 1 201 ? 23.150 6.659 -11.665 1.00 89.75 201 THR A O 1
ATOM 1602 N N . VAL A 1 202 ? 24.171 7.035 -13.638 1.00 91.38 202 VAL A N 1
ATOM 1603 C CA . VAL A 1 202 ? 23.547 5.909 -14.348 1.00 91.38 202 VAL A CA 1
ATOM 1604 C C . VAL A 1 202 ? 23.925 4.584 -13.680 1.00 91.38 202 VAL A C 1
ATOM 1606 O O . VAL A 1 202 ? 23.093 3.690 -13.554 1.00 91.38 202 VAL A O 1
ATOM 1609 N N . GLU A 1 203 ? 25.158 4.454 -13.190 1.00 91.75 203 GLU A N 1
ATOM 1610 C CA . GLU A 1 203 ? 25.649 3.249 -12.519 1.00 91.75 203 GLU A CA 1
ATOM 1611 C C . GLU A 1 203 ? 24.917 2.987 -11.200 1.00 91.75 203 GLU A C 1
ATOM 1613 O O . GLU A 1 203 ? 24.557 1.840 -10.927 1.00 91.75 203 GLU A O 1
ATOM 1618 N N . GLU A 1 204 ? 24.661 4.028 -10.402 1.00 92.19 204 GLU A N 1
ATOM 1619 C CA . GLU A 1 204 ? 23.853 3.929 -9.181 1.00 92.19 204 GLU A CA 1
ATOM 1620 C C . GLU A 1 204 ? 22.413 3.512 -9.510 1.00 92.19 204 GLU A C 1
ATOM 1622 O O . GLU A 1 204 ? 21.881 2.594 -8.882 1.00 92.19 204 GLU A O 1
ATOM 1627 N N . GLY A 1 205 ? 21.807 4.102 -10.546 1.00 91.19 205 GLY A N 1
ATOM 1628 C CA . GLY A 1 205 ? 20.485 3.697 -11.040 1.00 91.19 205 GLY A CA 1
ATOM 1629 C C . GLY A 1 205 ? 20.441 2.232 -11.491 1.00 91.19 205 GLY A C 1
ATOM 1630 O O . GLY A 1 205 ? 19.540 1.485 -11.111 1.00 91.19 205 GLY A O 1
ATOM 1631 N N . MET A 1 206 ? 21.461 1.765 -12.216 1.00 90.75 206 MET A N 1
ATOM 1632 C CA . MET A 1 206 ? 21.576 0.359 -12.623 1.00 90.75 206 MET A CA 1
ATOM 1633 C C . MET A 1 206 ? 21.749 -0.587 -11.431 1.00 90.75 206 MET A C 1
ATOM 1635 O O . MET A 1 206 ? 21.247 -1.711 -11.454 1.00 90.75 206 MET A O 1
ATOM 1639 N N . GLN A 1 207 ? 22.443 -0.165 -10.369 1.00 90.81 207 GLN A N 1
ATOM 1640 C CA . GLN A 1 207 ? 22.504 -0.944 -9.130 1.00 90.81 207 GLN A CA 1
ATOM 1641 C C . GLN A 1 207 ? 21.133 -1.053 -8.456 1.00 90.81 207 GLN A C 1
ATOM 1643 O O . GLN A 1 207 ? 20.841 -2.098 -7.876 1.00 90.81 207 GLN A O 1
ATOM 1648 N N . MET A 1 208 ? 20.296 -0.015 -8.535 1.00 88.69 208 MET A N 1
ATOM 1649 C CA . MET A 1 208 ? 18.925 -0.064 -8.020 1.00 88.69 208 MET A CA 1
ATOM 1650 C C . MET A 1 208 ? 18.048 -1.019 -8.827 1.00 88.69 208 MET A C 1
ATOM 1652 O O . MET A 1 208 ? 17.351 -1.830 -8.217 1.00 88.69 208 MET A O 1
ATOM 1656 N N . PHE A 1 209 ? 18.145 -1.011 -10.162 1.00 85.88 209 PHE A N 1
ATOM 1657 C CA . PHE A 1 209 ? 17.444 -1.994 -10.995 1.00 85.88 209 PHE A CA 1
ATOM 1658 C C . PHE A 1 209 ? 17.780 -3.428 -10.590 1.00 85.88 209 PHE A C 1
ATOM 1660 O O . PHE A 1 209 ? 16.867 -4.182 -10.288 1.00 85.88 209 PHE A O 1
ATOM 1667 N N . ARG A 1 210 ? 19.067 -3.777 -10.463 1.00 85.75 210 ARG A N 1
ATOM 1668 C CA . ARG A 1 210 ? 19.498 -5.135 -10.068 1.00 85.75 210 ARG A CA 1
ATOM 1669 C C . ARG A 1 210 ? 19.006 -5.583 -8.688 1.00 85.75 210 ARG A C 1
ATOM 1671 O O . ARG A 1 210 ? 19.001 -6.773 -8.404 1.00 85.75 210 ARG A O 1
ATOM 1678 N N . LYS A 1 211 ? 18.679 -4.642 -7.797 1.00 86.50 211 LYS A N 1
ATOM 1679 C CA . LYS A 1 211 ? 18.163 -4.947 -6.452 1.00 86.50 211 LYS A CA 1
ATOM 1680 C C . LYS A 1 211 ? 16.653 -5.154 -6.439 1.00 86.50 211 LYS A C 1
ATOM 1682 O O . LYS A 1 211 ? 16.166 -5.923 -5.620 1.00 86.50 211 LYS A O 1
ATOM 1687 N N . LEU A 1 212 ? 15.930 -4.407 -7.271 1.00 81.88 212 LEU A N 1
ATOM 1688 C CA . LEU A 1 212 ? 14.467 -4.327 -7.235 1.00 81.88 212 LEU A CA 1
ATOM 1689 C C . LEU A 1 212 ? 13.794 -5.160 -8.325 1.00 81.88 212 LEU A C 1
ATOM 1691 O O . LEU A 1 212 ? 12.645 -5.559 -8.160 1.00 81.88 212 LEU A O 1
ATOM 1695 N N . TYR A 1 213 ? 14.505 -5.416 -9.417 1.00 76.88 213 TYR A N 1
ATOM 1696 C CA . TYR A 1 213 ? 14.003 -6.095 -10.596 1.00 76.88 213 TYR A CA 1
ATOM 1697 C C . TYR A 1 213 ? 14.972 -7.189 -11.020 1.00 76.88 213 TYR A C 1
ATOM 1699 O O . TYR A 1 213 ? 16.192 -7.063 -10.899 1.00 76.88 213 TYR A O 1
ATOM 1707 N N . ASP A 1 214 ? 14.403 -8.254 -11.561 1.00 72.88 214 ASP A N 1
ATOM 1708 C CA . ASP A 1 214 ? 15.163 -9.268 -12.266 1.00 72.88 214 ASP A CA 1
ATOM 1709 C C . ASP A 1 214 ? 15.577 -8.704 -13.632 1.00 72.88 214 ASP A C 1
ATOM 1711 O O . ASP A 1 214 ? 14.797 -8.688 -14.583 1.00 72.88 214 ASP A O 1
ATOM 1715 N N . THR A 1 215 ? 16.790 -8.152 -13.712 1.00 67.75 215 THR A N 1
ATOM 1716 C CA . THR A 1 215 ? 17.299 -7.526 -14.942 1.00 67.75 215 THR A CA 1
ATOM 1717 C C . THR A 1 215 ? 17.537 -8.527 -16.068 1.00 67.75 215 THR A C 1
ATOM 1719 O O . THR A 1 215 ? 17.678 -8.108 -17.214 1.00 67.75 215 THR A O 1
ATOM 1722 N N . ASP A 1 216 ? 17.545 -9.832 -15.777 1.00 65.69 216 ASP A N 1
ATOM 1723 C CA . ASP A 1 216 ? 17.637 -10.871 -16.808 1.00 65.69 216 ASP A CA 1
ATOM 1724 C C . ASP A 1 216 ? 16.346 -10.948 -17.644 1.00 65.69 216 ASP A C 1
ATOM 1726 O O . ASP A 1 216 ? 16.333 -11.534 -18.726 1.00 65.69 216 ASP A O 1
ATOM 1730 N N . GLN A 1 217 ? 15.272 -10.299 -17.177 1.00 64.00 217 GLN A N 1
ATOM 1731 C CA . GLN A 1 217 ? 14.010 -10.135 -17.893 1.00 64.00 217 GLN A CA 1
ATOM 1732 C C . GLN A 1 217 ? 13.964 -8.882 -18.772 1.00 64.00 217 GLN A C 1
ATOM 1734 O O . GLN A 1 217 ? 12.865 -8.475 -19.150 1.00 64.00 217 GLN A O 1
ATOM 1739 N N . GLU A 1 218 ? 15.096 -8.246 -19.116 1.00 67.88 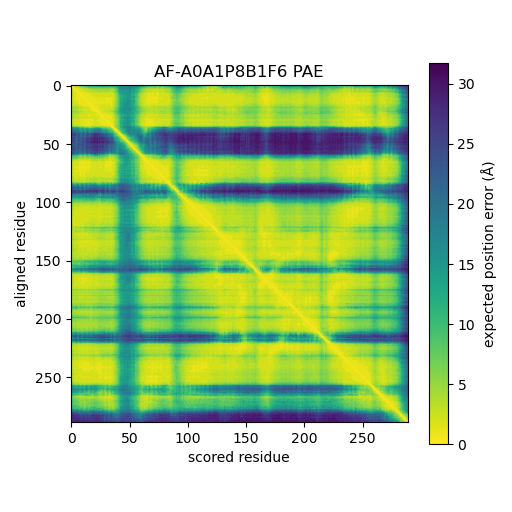218 GLU A N 1
ATOM 1740 C CA . GLU A 1 218 ? 15.111 -7.301 -20.242 1.00 67.88 218 GLU A CA 1
ATOM 1741 C C . GLU A 1 218 ? 14.586 -8.043 -21.483 1.00 67.88 218 GLU A C 1
ATOM 1743 O O . GLU A 1 218 ? 15.293 -8.809 -22.138 1.00 67.88 218 GLU A O 1
ATOM 1748 N N . ASN A 1 219 ? 13.285 -7.882 -21.748 1.00 64.00 219 ASN A N 1
ATOM 1749 C CA . ASN A 1 219 ? 12.602 -8.582 -22.820 1.00 64.00 219 ASN A CA 1
ATOM 1750 C C . ASN A 1 219 ? 13.310 -8.260 -24.136 1.00 64.00 219 ASN A C 1
ATOM 1752 O O . ASN A 1 219 ? 13.791 -7.145 -24.338 1.00 64.00 219 ASN A O 1
ATOM 1756 N N . PHE A 1 220 ? 13.272 -9.190 -25.091 1.00 69.88 220 PHE A N 1
ATOM 1757 C CA . PHE A 1 220 ? 13.771 -8.946 -26.452 1.00 69.88 220 PHE A CA 1
ATOM 1758 C C . PHE A 1 220 ? 13.171 -7.681 -27.104 1.00 69.88 220 PHE A C 1
ATOM 1760 O O . PHE A 1 220 ? 13.744 -7.141 -28.046 1.00 69.88 220 PHE A O 1
ATOM 1767 N N . ASN A 1 221 ? 12.041 -7.195 -26.580 1.00 81.62 221 ASN A N 1
ATOM 1768 C CA . ASN A 1 221 ? 11.333 -5.999 -27.027 1.00 81.62 221 ASN A CA 1
ATOM 1769 C C . ASN A 1 221 ? 11.841 -4.684 -26.390 1.00 81.62 221 ASN A C 1
ATOM 1771 O O . ASN A 1 221 ? 11.327 -3.611 -26.713 1.00 81.62 221 ASN A O 1
ATOM 1775 N N . GLY A 1 222 ? 12.831 -4.743 -25.495 1.00 90.69 222 GLY A N 1
ATOM 1776 C CA . GLY A 1 222 ? 13.387 -3.591 -24.786 1.00 90.69 222 GLY A CA 1
ATOM 1777 C C . GLY A 1 222 ? 12.604 -3.201 -23.529 1.00 90.69 222 GLY A C 1
ATOM 1778 O O . GLY A 1 222 ? 11.896 -4.008 -22.920 1.00 90.69 222 GLY A O 1
ATOM 1779 N N . VAL A 1 223 ? 12.745 -1.938 -23.129 1.00 92.25 223 VAL A N 1
ATOM 1780 C CA . VAL A 1 223 ? 12.180 -1.372 -21.894 1.00 92.25 223 VAL A CA 1
ATOM 1781 C C . VAL A 1 223 ? 11.380 -0.106 -22.178 1.00 92.25 223 VAL A C 1
ATOM 1783 O O . VAL A 1 223 ? 11.537 0.522 -23.227 1.00 92.25 223 VAL A O 1
ATOM 1786 N N . VAL A 1 224 ? 10.544 0.295 -21.223 1.00 93.12 224 VAL A N 1
ATOM 1787 C CA . VAL A 1 224 ? 9.737 1.516 -21.282 1.00 93.12 224 VAL A CA 1
ATOM 1788 C C . VAL A 1 224 ? 9.950 2.405 -20.072 1.00 93.12 224 VAL A C 1
ATOM 1790 O O . VAL A 1 224 ? 10.029 1.922 -18.945 1.00 93.12 224 VAL A O 1
ATOM 1793 N N . ALA A 1 225 ? 9.986 3.711 -20.320 1.00 94.81 225 ALA A N 1
ATOM 1794 C CA . ALA A 1 225 ? 9.792 4.757 -19.330 1.00 94.81 225 ALA A CA 1
ATOM 1795 C C . ALA A 1 225 ? 8.353 5.270 -19.441 1.00 94.81 225 ALA A C 1
ATOM 1797 O O . ALA A 1 225 ? 7.957 5.809 -20.476 1.00 94.81 225 ALA A O 1
ATOM 1798 N N . ILE A 1 226 ? 7.574 5.085 -18.382 1.00 95.00 226 ILE A N 1
ATOM 1799 C CA . ILE A 1 226 ? 6.189 5.536 -18.267 1.00 95.00 226 ILE A CA 1
ATOM 1800 C C . ILE A 1 226 ? 6.201 6.816 -17.434 1.00 95.00 226 ILE A C 1
ATOM 1802 O O . ILE A 1 226 ? 6.442 6.771 -16.226 1.00 95.00 226 ILE A O 1
ATOM 1806 N N . HIS A 1 227 ? 5.960 7.958 -18.072 1.00 96.00 227 HIS A N 1
ATOM 1807 C CA . HIS A 1 227 ? 5.856 9.244 -17.384 1.00 96.00 227 HIS A CA 1
ATOM 1808 C C . HIS A 1 227 ? 4.465 9.381 -16.781 1.00 96.00 227 HIS A C 1
ATOM 1810 O O . HIS A 1 227 ? 3.456 9.224 -17.471 1.00 96.00 227 HIS A O 1
ATOM 1816 N N . LEU A 1 228 ? 4.411 9.665 -15.484 1.00 96.06 228 LEU A N 1
ATOM 1817 C CA . LEU A 1 228 ? 3.197 9.624 -14.682 1.00 96.06 228 LEU A CA 1
ATOM 1818 C C . LEU A 1 228 ? 2.986 10.946 -13.946 1.00 96.06 228 LEU A C 1
ATOM 1820 O O . LEU A 1 228 ? 3.912 11.510 -13.362 1.00 96.06 228 LEU A O 1
ATOM 1824 N N . SER A 1 229 ? 1.733 11.390 -13.907 1.00 95.38 229 SER A N 1
ATOM 1825 C CA . SER A 1 229 ? 1.272 12.465 -13.028 1.00 95.38 229 SER A CA 1
ATOM 1826 C C . SER A 1 229 ? 0.234 11.924 -12.055 1.00 95.38 229 SER A C 1
ATOM 1828 O O . SER A 1 229 ? -0.641 11.149 -12.441 1.00 95.38 229 SER A O 1
ATOM 1830 N N . LYS A 1 230 ? 0.309 12.315 -10.780 1.00 95.06 230 LYS A N 1
ATOM 1831 C CA . LYS A 1 230 ? -0.697 11.924 -9.785 1.00 95.06 230 LYS A CA 1
ATOM 1832 C C . LYS A 1 230 ? -2.047 12.516 -10.192 1.00 95.06 230 LYS A C 1
ATOM 1834 O O . LYS A 1 230 ? -2.166 13.724 -10.381 1.00 95.06 230 LYS A O 1
ATOM 1839 N N . SER A 1 231 ? -3.065 11.667 -10.312 1.00 93.44 231 SER A N 1
ATOM 1840 C CA . SER A 1 231 ? -4.411 12.111 -10.675 1.00 93.44 231 SER A CA 1
ATOM 1841 C C . SER A 1 231 ? -4.982 13.066 -9.626 1.00 93.44 231 SER A C 1
ATOM 1843 O O . SER A 1 231 ? -4.827 12.833 -8.424 1.00 93.44 231 SER A O 1
ATOM 1845 N N . VAL A 1 232 ? -5.707 14.096 -10.068 1.00 89.81 232 VAL A N 1
ATOM 1846 C CA . VAL A 1 232 ? -6.462 14.989 -9.171 1.00 89.81 232 VAL A CA 1
ATOM 1847 C C . VAL A 1 232 ? -7.628 14.240 -8.518 1.00 89.81 232 VAL A C 1
ATOM 1849 O O . VAL A 1 232 ? -7.888 14.399 -7.328 1.00 89.81 232 VAL A O 1
ATOM 1852 N N . ALA A 1 233 ? -8.313 13.384 -9.279 1.00 88.88 233 ALA A N 1
ATOM 1853 C CA . ALA A 1 233 ? -9.330 12.492 -8.740 1.00 88.88 233 ALA A CA 1
ATOM 18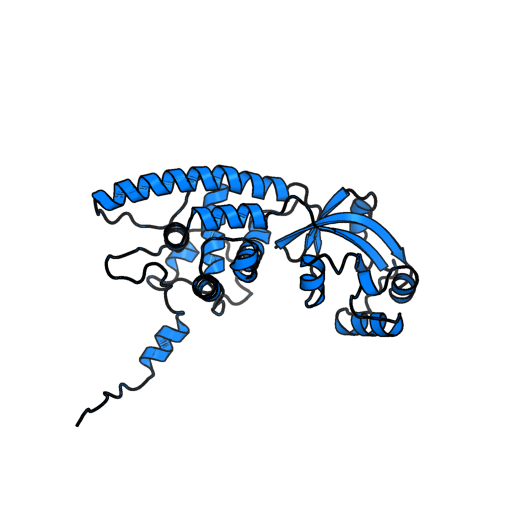54 C C . ALA A 1 233 ? -8.643 11.250 -8.161 1.00 88.88 233 ALA A C 1
ATOM 1856 O O . ALA A 1 233 ? -7.991 10.516 -8.899 1.00 88.88 233 ALA A O 1
ATOM 1857 N N . GLN A 1 234 ? -8.777 11.009 -6.859 1.00 93.31 234 GLN A N 1
ATOM 1858 C CA . GLN A 1 234 ? -8.203 9.841 -6.190 1.00 93.31 234 GLN A CA 1
ATOM 1859 C C . GLN A 1 234 ? -9.312 9.015 -5.522 1.00 93.31 234 GLN A C 1
ATOM 1861 O O . GLN A 1 234 ? -10.040 9.557 -4.686 1.00 93.31 234 GLN A O 1
ATOM 1866 N N . PRO A 1 235 ? -9.438 7.706 -5.820 1.00 93.31 235 PRO A N 1
ATOM 1867 C CA . PRO A 1 235 ? -10.404 6.829 -5.153 1.00 93.31 235 PRO A CA 1
ATOM 1868 C C . PRO A 1 235 ? -10.261 6.823 -3.622 1.00 93.31 235 PRO A C 1
ATOM 1870 O O . PRO A 1 235 ? -11.264 6.808 -2.908 1.00 93.31 235 PRO A O 1
ATOM 1873 N N . CYS A 1 236 ? -9.026 6.919 -3.111 1.00 93.38 236 CYS A N 1
ATOM 1874 C CA . CYS A 1 236 ? -8.751 6.994 -1.675 1.00 93.38 236 CYS A CA 1
ATOM 1875 C C . CYS A 1 236 ? -9.313 8.264 -1.011 1.00 93.38 236 CYS A C 1
ATOM 1877 O O . CYS A 1 236 ? -9.687 8.210 0.153 1.00 93.38 236 CYS A O 1
ATOM 1879 N N . VAL A 1 237 ? -9.482 9.375 -1.741 1.00 94.00 237 VAL A N 1
ATOM 1880 C CA . VAL A 1 237 ? -10.112 10.600 -1.207 1.00 94.00 237 VAL A CA 1
ATOM 1881 C C . VAL A 1 237 ? -11.616 10.401 -1.012 1.00 94.00 237 VAL A C 1
ATOM 1883 O O . VAL A 1 237 ? -12.174 10.791 0.013 1.00 94.00 237 VAL A O 1
ATOM 1886 N N . ALA A 1 238 ? -12.295 9.748 -1.960 1.00 94.94 238 ALA A N 1
ATOM 1887 C CA . ALA A 1 238 ? -13.704 9.393 -1.788 1.00 94.94 238 ALA A CA 1
ATOM 1888 C C . ALA A 1 238 ? -13.889 8.407 -0.620 1.00 94.94 238 ALA A C 1
ATOM 1890 O O . ALA A 1 238 ? -14.807 8.565 0.186 1.00 94.94 238 ALA A O 1
ATOM 1891 N N . LEU A 1 239 ? -12.983 7.435 -0.491 1.00 96.56 239 LEU A N 1
ATOM 1892 C CA . LEU A 1 239 ? -12.969 6.477 0.613 1.00 96.56 239 LEU A CA 1
ATOM 1893 C C . LEU A 1 239 ? -12.713 7.145 1.974 1.00 96.56 239 LEU A C 1
ATOM 1895 O O . LEU A 1 239 ? -13.420 6.853 2.936 1.00 96.56 239 LEU A O 1
ATOM 1899 N N . ALA A 1 240 ? -11.765 8.080 2.043 1.00 96.94 240 ALA A N 1
ATOM 1900 C CA . ALA A 1 240 ? -11.479 8.889 3.225 1.00 96.94 240 ALA A CA 1
ATOM 1901 C C . ALA A 1 240 ? -12.719 9.652 3.705 1.00 96.94 240 ALA A C 1
ATOM 1903 O O . ALA A 1 240 ? -13.051 9.608 4.889 1.00 96.94 240 ALA A O 1
ATOM 1904 N N . HIS A 1 241 ? -13.467 10.271 2.784 1.00 96.81 241 HIS A N 1
ATOM 1905 C CA . HIS A 1 241 ? -14.728 10.935 3.115 1.00 96.81 241 HIS A CA 1
ATOM 1906 C C . HIS A 1 241 ? -15.784 9.969 3.668 1.00 96.81 241 HIS A C 1
ATOM 1908 O O . HIS A 1 241 ? -16.506 10.334 4.596 1.00 96.81 241 HIS A O 1
ATOM 1914 N N . ILE A 1 242 ? -15.874 8.743 3.134 1.00 97.50 242 ILE A N 1
ATOM 1915 C CA . ILE A 1 242 ? -16.769 7.711 3.680 1.00 97.50 242 ILE A CA 1
ATOM 1916 C C . ILE A 1 242 ? -16.356 7.375 5.114 1.00 97.50 242 ILE A C 1
ATOM 1918 O O . ILE A 1 242 ? -17.192 7.436 6.010 1.00 97.50 242 ILE A O 1
ATOM 1922 N N . LEU A 1 243 ? -15.080 7.058 5.350 1.00 97.50 243 LEU A N 1
ATOM 1923 C CA . LEU A 1 243 ? -14.577 6.698 6.681 1.00 97.50 243 LEU A CA 1
ATOM 1924 C C . LEU A 1 243 ? -14.778 7.831 7.701 1.00 97.50 243 LEU A C 1
ATOM 1926 O O . LEU A 1 243 ? -15.255 7.574 8.807 1.00 97.50 243 LEU A O 1
ATOM 1930 N N . SER A 1 244 ? -14.510 9.074 7.296 1.00 96.94 244 SER A N 1
ATOM 1931 C CA . SER A 1 244 ? -14.730 10.272 8.113 1.00 96.94 244 SER A CA 1
ATOM 1932 C C . SER A 1 244 ? -16.196 10.435 8.511 1.00 96.94 244 SER A C 1
ATOM 1934 O O . SER A 1 244 ? -16.513 10.555 9.696 1.00 96.94 244 SER A O 1
ATOM 1936 N N . GLY A 1 245 ? -17.122 10.338 7.551 1.00 96.50 245 GLY A N 1
ATOM 1937 C CA . GLY A 1 245 ? -18.551 10.464 7.846 1.00 96.50 245 GLY A CA 1
ATOM 1938 C C . GLY A 1 245 ? -19.151 9.264 8.590 1.00 96.50 245 GLY A C 1
ATOM 1939 O O . GLY A 1 245 ? -20.110 9.426 9.347 1.00 96.50 245 GLY A O 1
ATOM 1940 N N . LEU A 1 246 ? -18.578 8.066 8.444 1.00 95.38 246 LEU A N 1
ATOM 1941 C CA . LEU A 1 246 ? -18.950 6.907 9.260 1.00 95.38 246 LEU A CA 1
ATOM 1942 C C . LEU A 1 246 ? -18.557 7.102 10.728 1.00 95.38 246 LEU A C 1
ATOM 1944 O O . LEU A 1 246 ? -19.301 6.675 11.618 1.00 95.38 246 LEU A O 1
ATOM 1948 N N . SER A 1 247 ? -17.430 7.770 10.994 1.00 93.94 247 SER A N 1
ATOM 1949 C CA . SER A 1 247 ? -16.795 7.868 12.315 1.00 93.94 247 SER A CA 1
ATOM 1950 C C . SER A 1 247 ? -16.529 6.486 12.942 1.00 93.94 247 SER A C 1
ATOM 1952 O O . SER A 1 247 ? -16.745 5.442 12.321 1.00 93.94 247 SER A O 1
ATOM 1954 N N . TYR A 1 248 ? -16.102 6.453 14.206 1.00 93.00 248 TYR A N 1
ATOM 1955 C CA . TYR A 1 248 ? -15.936 5.209 14.967 1.00 93.00 248 TYR A CA 1
ATOM 1956 C C . TYR A 1 248 ? -17.188 4.324 14.911 1.00 93.00 248 TYR A C 1
ATOM 1958 O O . TYR A 1 248 ? -17.102 3.146 14.576 1.00 93.00 248 TYR A O 1
ATOM 1966 N N . THR A 1 249 ? -18.367 4.917 15.142 1.00 90.56 249 THR A N 1
ATOM 1967 C CA . THR A 1 249 ? -19.630 4.175 15.246 1.00 90.56 249 THR A CA 1
ATOM 1968 C C . THR A 1 249 ? -19.991 3.450 13.951 1.00 90.56 249 THR A C 1
ATOM 1970 O O . THR A 1 249 ? -20.393 2.288 13.999 1.00 90.56 249 THR A O 1
ATOM 1973 N N . GLY A 1 250 ? -19.866 4.107 12.796 1.00 92.75 250 GLY A N 1
ATOM 1974 C CA . GLY A 1 250 ? -20.187 3.504 11.504 1.00 92.75 250 GLY A CA 1
ATOM 1975 C C . GLY A 1 250 ? -19.175 2.429 11.116 1.00 92.75 250 GLY A C 1
ATOM 1976 O O . GLY A 1 250 ? -19.571 1.346 10.687 1.00 92.75 250 GLY A O 1
ATOM 1977 N N . VAL A 1 251 ? -17.881 2.678 11.354 1.00 94.38 251 VAL A N 1
ATOM 1978 C CA . VAL A 1 251 ? -16.815 1.690 11.117 1.00 94.38 251 VAL A CA 1
ATOM 1979 C C . VAL A 1 251 ? -17.026 0.442 11.976 1.00 94.38 251 VAL A C 1
ATOM 1981 O O . VAL A 1 251 ? -17.016 -0.670 11.456 1.00 94.38 251 VAL A O 1
ATOM 1984 N N . GLN A 1 252 ? -17.296 0.601 13.271 1.00 90.94 252 GLN A N 1
ATOM 1985 C CA . GLN A 1 252 ? -17.574 -0.519 14.172 1.00 90.94 252 GLN A CA 1
ATOM 1986 C C . GLN A 1 252 ? -18.851 -1.276 13.786 1.00 90.94 252 GLN A C 1
ATOM 1988 O O . GLN A 1 252 ? -18.842 -2.504 13.812 1.00 90.94 252 GLN A O 1
ATOM 1993 N N . ASN A 1 253 ? -19.907 -0.594 13.332 1.00 89.50 253 ASN A N 1
ATOM 1994 C CA . ASN A 1 253 ? -21.107 -1.270 12.823 1.00 89.50 253 ASN A CA 1
ATOM 1995 C C . ASN A 1 253 ? -20.828 -2.109 11.562 1.00 89.50 253 ASN A C 1
ATOM 1997 O O . ASN A 1 253 ? -21.382 -3.202 11.430 1.00 89.50 253 ASN A O 1
ATOM 2001 N N . LEU A 1 254 ? -19.957 -1.645 10.655 1.00 91.19 254 LEU A N 1
ATOM 2002 C CA . LEU A 1 254 ? -19.516 -2.440 9.497 1.00 91.19 254 LEU A CA 1
ATOM 2003 C C . LEU A 1 254 ? -18.667 -3.653 9.900 1.00 91.19 254 LEU A C 1
ATOM 2005 O O . LEU A 1 254 ? -18.655 -4.652 9.186 1.00 91.19 254 LEU A O 1
ATOM 2009 N N . LEU A 1 255 ? -17.995 -3.586 11.050 1.00 89.62 255 LEU A N 1
ATOM 2010 C CA . LEU A 1 255 ? -17.280 -4.711 11.659 1.00 89.62 255 LEU A CA 1
ATOM 2011 C C . LEU A 1 255 ? -18.201 -5.648 12.465 1.00 89.62 255 LEU A C 1
ATOM 2013 O O . LEU A 1 255 ? -17.724 -6.641 13.013 1.00 89.62 255 LEU A O 1
ATOM 2017 N N . GLY A 1 256 ? -19.499 -5.342 12.577 1.00 85.06 256 GLY A N 1
ATOM 2018 C CA . GLY A 1 256 ? -20.445 -6.091 13.411 1.00 85.06 256 GLY A CA 1
ATOM 2019 C C . GLY A 1 256 ? -20.264 -5.881 14.913 1.00 85.06 256 GLY A C 1
ATOM 2020 O O . GLY A 1 256 ? -20.696 -6.714 15.706 1.00 85.06 256 GLY A O 1
ATOM 2021 N N . LEU A 1 257 ? -19.619 -4.786 15.311 1.00 83.50 257 LEU A N 1
ATOM 2022 C CA . LEU A 1 257 ? -19.380 -4.430 16.703 1.00 83.50 257 LEU A CA 1
ATOM 2023 C C . LEU A 1 257 ? -20.488 -3.504 17.211 1.00 83.50 257 LEU A C 1
ATOM 2025 O O . LEU A 1 257 ? -20.908 -2.568 16.531 1.00 83.50 257 LEU A O 1
ATOM 2029 N N . SER A 1 258 ? -20.931 -3.749 18.441 1.00 71.31 258 SER A N 1
ATOM 2030 C CA . SER A 1 258 ? -21.935 -2.938 19.126 1.00 71.31 258 SER A CA 1
ATOM 2031 C C . SER A 1 258 ? -21.307 -2.097 20.228 1.00 71.31 258 SER A C 1
ATOM 2033 O O . SER A 1 258 ? -20.494 -2.597 21.007 1.00 71.31 258 SER A O 1
ATOM 2035 N N . HIS A 1 259 ? -21.761 -0.855 20.371 1.00 68.12 259 HIS A N 1
ATOM 2036 C CA . HIS A 1 259 ? -21.480 -0.083 21.574 1.00 68.12 259 HIS A CA 1
ATOM 2037 C C . HIS A 1 259 ? -22.422 -0.487 22.694 1.00 68.12 259 HIS A C 1
ATOM 2039 O O . HIS A 1 259 ? -23.639 -0.416 22.549 1.00 68.12 259 HIS A O 1
ATOM 2045 N N . THR A 1 260 ? -21.850 -0.840 23.837 1.00 67.12 260 THR A N 1
ATOM 2046 C CA . THR A 1 260 ? -22.585 -0.919 25.096 1.00 67.12 260 THR A CA 1
ATOM 2047 C C . THR A 1 260 ? -22.185 0.259 25.973 1.00 67.12 260 THR A C 1
ATOM 2049 O O . THR A 1 260 ? -21.004 0.617 26.050 1.00 67.12 260 THR A O 1
ATOM 2052 N N . THR A 1 261 ? -23.153 0.863 26.660 1.00 71.62 261 THR A N 1
ATOM 2053 C CA . THR A 1 261 ? -22.886 1.899 27.666 1.00 71.62 261 THR A CA 1
ATOM 2054 C C . THR A 1 261 ? -21.831 1.405 28.661 1.00 71.62 261 THR A C 1
ATOM 2056 O O . THR A 1 261 ? -21.956 0.312 29.207 1.00 71.62 261 THR A O 1
ATOM 2059 N N . GLY A 1 262 ? -20.775 2.199 28.869 1.00 73.94 262 GLY A N 1
ATOM 2060 C CA . GLY A 1 262 ? -19.636 1.856 29.732 1.00 73.94 262 GLY A CA 1
ATOM 2061 C C . GLY A 1 262 ? -18.425 1.239 29.016 1.00 73.94 262 GLY A C 1
ATOM 2062 O O . GLY A 1 262 ? -17.386 1.070 29.648 1.00 73.94 262 GLY A O 1
ATOM 2063 N N . SER A 1 263 ? -18.518 0.939 27.715 1.00 76.81 263 SER A N 1
ATOM 2064 C CA . SER A 1 263 ? -17.361 0.545 26.895 1.00 76.81 263 SER A CA 1
ATOM 2065 C C . SER A 1 263 ? -16.576 1.762 26.386 1.00 76.81 263 SER A C 1
ATOM 2067 O O . SER A 1 263 ? -17.116 2.861 26.243 1.00 76.81 263 SER A O 1
ATOM 2069 N N . ILE A 1 264 ? -15.286 1.569 26.095 1.00 82.06 264 ILE A N 1
ATOM 2070 C CA . ILE A 1 264 ? -14.478 2.577 25.403 1.00 82.06 264 ILE A CA 1
ATOM 2071 C C . ILE A 1 264 ? -15.009 2.690 23.970 1.00 82.06 264 ILE A C 1
ATOM 2073 O O . ILE A 1 264 ? -15.004 1.715 23.221 1.00 82.06 264 ILE A O 1
ATOM 2077 N N . PHE A 1 265 ? -15.461 3.883 23.580 1.00 80.75 265 PHE A N 1
ATOM 2078 C CA . PHE A 1 265 ? -16.184 4.082 22.320 1.00 80.75 265 PHE A CA 1
ATOM 2079 C C . PHE A 1 265 ? -15.364 3.761 21.061 1.00 80.75 265 PHE A C 1
ATOM 2081 O O . PHE A 1 265 ? -15.941 3.533 20.016 1.00 80.75 265 PHE A O 1
ATOM 2088 N N . HIS A 1 266 ? -14.037 3.730 21.129 1.00 86.44 266 HIS A N 1
ATOM 2089 C CA . HIS A 1 266 ? -13.165 3.379 20.004 1.00 86.44 266 HIS A CA 1
ATOM 2090 C C . HIS A 1 266 ? -12.385 2.083 20.265 1.00 86.44 266 HIS A C 1
ATOM 2092 O O . HIS A 1 266 ? -11.378 1.828 19.615 1.00 86.44 266 HIS A O 1
ATOM 2098 N N . ALA A 1 267 ? -12.815 1.255 21.222 1.00 88.19 267 ALA A N 1
ATOM 2099 C CA . ALA A 1 267 ? -12.182 -0.041 21.425 1.00 88.19 267 ALA A CA 1
ATOM 2100 C C . ALA A 1 267 ? -12.462 -0.975 20.243 1.00 88.19 267 ALA A C 1
ATOM 2102 O O . ALA A 1 267 ? -13.595 -1.109 19.771 1.00 88.19 267 ALA A O 1
ATOM 2103 N N . LEU A 1 268 ? -11.407 -1.652 19.807 1.00 90.44 268 LEU A N 1
ATOM 2104 C CA . LEU A 1 268 ? -11.479 -2.790 18.907 1.00 90.44 268 LEU A CA 1
ATOM 2105 C C . LEU A 1 268 ? -11.317 -4.071 19.730 1.00 90.44 268 LEU A C 1
ATOM 2107 O O . LEU A 1 268 ? -10.692 -4.038 20.797 1.00 90.44 268 LEU A O 1
ATOM 2111 N N . PRO A 1 269 ? -11.870 -5.205 19.272 1.00 87.94 269 PRO A N 1
ATOM 2112 C CA . PRO A 1 269 ? -11.568 -6.479 19.900 1.00 87.94 269 PRO A CA 1
ATOM 2113 C C . PRO A 1 269 ? -10.048 -6.744 19.873 1.00 87.94 269 PRO A C 1
ATOM 2115 O O . PRO A 1 269 ? -9.313 -6.139 19.088 1.00 87.94 269 PRO A O 1
ATOM 2118 N N . PRO A 1 270 ? -9.534 -7.616 20.747 1.00 85.88 270 PRO A N 1
ATOM 2119 C CA . PRO A 1 270 ? -8.179 -8.136 20.620 1.00 85.88 270 PRO A CA 1
ATOM 2120 C C . PRO A 1 270 ? -8.119 -9.269 19.573 1.00 85.88 270 PRO A C 1
ATOM 2122 O O . PRO A 1 270 ? -9.084 -10.029 19.434 1.00 85.88 270 PRO A O 1
ATOM 2125 N N . PRO A 1 271 ? -6.978 -9.462 18.883 1.00 84.88 271 PRO A N 1
ATOM 2126 C CA . PRO A 1 271 ? -6.759 -10.629 18.031 1.00 84.88 271 PRO A CA 1
ATOM 2127 C C . PRO A 1 271 ? -6.890 -11.952 18.799 1.00 84.88 271 PRO A C 1
ATOM 2129 O O . PRO A 1 271 ? -6.552 -12.037 19.984 1.00 84.88 271 PRO A O 1
ATOM 2132 N N . ARG A 1 272 ? -7.290 -13.034 18.114 1.00 80.62 272 ARG A N 1
ATOM 2133 C CA . ARG A 1 272 ? -7.418 -14.372 18.735 1.00 80.62 272 ARG A CA 1
ATOM 2134 C C . ARG A 1 272 ? -6.136 -14.848 19.409 1.00 80.62 272 ARG A C 1
ATOM 2136 O O . ARG A 1 272 ? -6.203 -15.434 20.482 1.00 80.62 272 ARG A O 1
ATOM 2143 N N . SER A 1 273 ? -4.979 -14.582 18.809 1.00 79.81 273 SER A N 1
ATOM 2144 C CA . SER A 1 273 ? -3.676 -14.932 19.383 1.00 79.81 273 SER A CA 1
ATOM 2145 C C . SER A 1 273 ? -3.439 -14.264 20.741 1.00 79.81 273 SER A C 1
ATOM 2147 O O . SER A 1 273 ? -2.929 -14.907 21.656 1.00 79.81 273 SER A O 1
ATOM 2149 N N . MET A 1 274 ? -3.871 -13.009 20.901 1.00 83.81 274 MET A N 1
ATOM 2150 C CA . MET A 1 274 ? -3.792 -12.271 22.164 1.00 83.81 274 MET A CA 1
ATOM 2151 C C . MET A 1 274 ? -4.776 -12.816 23.206 1.00 83.81 274 MET A C 1
ATOM 2153 O O . MET A 1 274 ? -4.431 -12.934 24.380 1.00 83.81 274 MET A O 1
ATOM 2157 N N . LEU A 1 275 ? -5.985 -13.207 22.788 1.00 82.00 275 LEU A N 1
ATOM 2158 C CA . LEU A 1 275 ? -6.927 -13.885 23.682 1.00 82.00 275 LEU A CA 1
ATOM 2159 C C . LEU A 1 275 ? -6.356 -15.221 24.168 1.00 82.00 275 LEU A C 1
ATOM 2161 O O . LEU A 1 275 ? -6.335 -15.471 25.369 1.00 82.00 275 LEU A O 1
ATOM 2165 N N . LEU A 1 276 ? -5.831 -16.050 23.264 1.00 80.81 276 LEU A N 1
ATOM 2166 C CA . LEU A 1 276 ? -5.247 -17.349 23.604 1.00 80.81 276 LEU A CA 1
ATOM 2167 C C . LEU A 1 276 ? -4.036 -17.222 24.536 1.00 80.81 276 LEU A C 1
ATOM 2169 O O . LEU A 1 276 ? -3.934 -17.977 25.502 1.00 80.81 276 LEU A O 1
ATOM 2173 N N . SER A 1 277 ? -3.144 -16.256 24.297 1.00 82.81 277 SER A N 1
ATOM 2174 C CA . SER A 1 277 ? -1.974 -16.042 25.155 1.00 82.81 277 SER A CA 1
ATOM 2175 C C . SER A 1 277 ? -2.360 -15.591 26.565 1.00 82.81 277 SER A C 1
ATOM 2177 O O . SER A 1 277 ? -1.715 -16.004 27.529 1.00 82.81 277 SER A O 1
ATOM 2179 N N . SER A 1 278 ? -3.449 -14.827 26.709 1.00 82.19 278 SER A N 1
ATOM 2180 C CA . SER A 1 278 ? -3.941 -14.392 28.021 1.00 82.19 278 SER A CA 1
ATOM 2181 C C . SER A 1 278 ? -4.353 -15.559 28.929 1.00 82.19 278 SER A C 1
ATOM 2183 O O . SER A 1 278 ? -4.138 -15.489 30.136 1.00 82.19 278 SER A O 1
ATOM 2185 N N . PHE A 1 279 ? -4.849 -16.666 28.359 1.00 80.00 279 PHE A N 1
ATOM 2186 C CA . PHE A 1 279 ? -5.198 -17.879 29.112 1.00 80.00 279 PHE A CA 1
ATOM 2187 C C . PHE A 1 279 ? -3.983 -18.725 29.517 1.00 80.00 279 PHE A C 1
ATOM 2189 O O . PHE A 1 279 ? -4.098 -19.568 30.403 1.00 80.00 279 PHE A O 1
ATOM 2196 N N . MET A 1 280 ? -2.827 -18.526 28.877 1.00 78.25 280 MET A N 1
ATOM 2197 C CA . MET A 1 280 ? -1.603 -19.291 29.153 1.00 78.25 280 MET A CA 1
ATOM 2198 C C . MET A 1 280 ? -0.725 -18.650 30.237 1.00 78.25 280 MET A C 1
ATOM 2200 O O . MET A 1 280 ? 0.214 -19.283 30.722 1.00 78.25 280 MET A O 1
ATOM 2204 N N . LEU A 1 281 ? -1.004 -17.405 30.635 1.00 72.25 281 LEU A N 1
ATOM 2205 C CA . LEU A 1 281 ? -0.250 -16.718 31.681 1.00 72.25 281 LEU A CA 1
ATOM 2206 C C . LEU A 1 281 ? -0.760 -17.143 33.071 1.00 72.25 281 LEU A C 1
ATOM 2208 O O . LEU A 1 281 ? -1.925 -16.897 33.388 1.00 72.25 281 LEU A O 1
ATOM 2212 N N . PRO A 1 282 ? 0.080 -17.744 33.940 1.00 67.81 282 PRO A N 1
ATOM 2213 C CA . PRO A 1 282 ? -0.338 -18.066 35.298 1.00 67.81 282 PRO A CA 1
ATOM 2214 C C . PRO A 1 282 ? -0.700 -16.782 36.051 1.00 67.81 282 PRO A C 1
ATOM 2216 O O . PRO A 1 282 ? 0.103 -15.849 36.139 1.00 67.81 282 PRO A O 1
ATOM 2219 N N . TYR A 1 283 ? -1.911 -16.745 36.612 1.00 69.31 283 TYR A N 1
ATOM 2220 C CA . TYR A 1 283 ? -2.381 -15.642 37.445 1.00 69.31 283 TYR A CA 1
ATOM 2221 C C . TYR A 1 283 ? -1.451 -15.470 38.656 1.00 69.31 283 TYR A C 1
ATOM 2223 O O . TYR A 1 283 ? -1.372 -16.343 39.519 1.00 69.31 283 TYR A O 1
ATOM 2231 N N . LYS A 1 284 ? -0.732 -14.342 38.719 1.00 66.50 284 LYS A N 1
ATOM 2232 C CA . LYS A 1 284 ? 0.055 -13.931 39.890 1.00 66.50 284 LYS A CA 1
ATOM 2233 C C . LYS A 1 284 ? -0.651 -12.751 40.564 1.00 66.50 284 LYS A C 1
ATOM 2235 O O . LYS A 1 284 ? -0.446 -11.617 40.125 1.00 66.50 284 LYS A O 1
ATOM 2240 N N . PRO A 1 285 ? -1.489 -12.975 41.594 1.00 67.38 285 PRO A N 1
ATOM 2241 C CA . PRO A 1 285 ? -2.046 -11.866 42.352 1.00 67.38 285 PRO A CA 1
ATOM 2242 C C . PRO A 1 285 ? -0.891 -11.087 42.986 1.00 67.38 285 PRO A C 1
ATOM 2244 O O . PRO A 1 285 ? 0.023 -11.679 43.563 1.00 67.38 285 PRO A O 1
ATOM 2247 N N . LYS A 1 286 ? -0.912 -9.755 42.865 1.00 66.88 286 LYS A N 1
ATOM 2248 C CA . LYS A 1 286 ? -0.046 -8.902 43.681 1.00 66.88 286 LYS A CA 1
ATOM 2249 C C . LYS A 1 286 ? -0.515 -9.067 45.124 1.00 66.88 286 LYS A C 1
ATOM 2251 O O . LYS A 1 286 ? -1.549 -8.516 45.489 1.00 66.88 286 LYS A O 1
ATOM 2256 N N . VAL A 1 287 ? 0.203 -9.862 45.911 1.00 58.16 287 VAL A N 1
ATOM 2257 C CA . VAL A 1 287 ? 0.052 -9.844 47.366 1.00 58.16 287 VAL A CA 1
ATOM 2258 C C . VAL A 1 287 ? 0.560 -8.473 47.807 1.00 58.16 287 VAL A C 1
ATOM 2260 O O . VAL A 1 287 ? 1.727 -8.149 47.594 1.00 58.16 287 VAL A O 1
ATOM 2263 N N . VAL A 1 288 ? -0.352 -7.626 48.275 1.00 66.56 288 VAL A N 1
ATOM 2264 C CA . VAL A 1 288 ? -0.009 -6.399 48.994 1.00 66.56 288 VAL A CA 1
ATOM 2265 C C . VAL A 1 288 ? 0.022 -6.810 50.460 1.00 66.56 288 VAL A C 1
ATOM 2267 O O . VAL A 1 288 ? -1.025 -7.188 50.987 1.00 66.56 288 VAL A O 1
ATOM 2270 N N . ASP A 1 289 ? 1.220 -6.831 51.044 1.00 57.53 289 ASP A N 1
ATOM 2271 C CA . ASP A 1 289 ? 1.418 -6.932 52.497 1.00 57.53 289 ASP A CA 1
ATOM 2272 C C . ASP A 1 289 ? 0.895 -5.675 53.214 1.00 57.53 289 ASP A C 1
ATOM 2274 O O . ASP A 1 289 ? 0.980 -4.570 52.619 1.00 57.53 289 ASP A O 1
#

Sequence (289 aa):
MIKIRDCLDEMVKFTLDYCVEFDIGLTGEFCSGLLCGESVLHDGERIESSSYALLHRFSGVPDYPLYKVLALGLLKSIDSGSFCGTFEKISLGKEVIRLKEKEDEWSKLINQKGSELVNALKDVFSELQVQEPLFSLMKDGIKTVEARCFEEEYDRIRRGGSMVMINKCLMFEVLELHQYASFYELLKAESSEKVFPGTKTVEEGMQMFRKLYDTDQENFNGVVAIHLSKSVAQPCVALAHILSGLSYTGVQNLLGLSHTTGSIFHALPPPRSMLLSSFMLPYKPKVVD

Foldseek 3Di:
DDDCVNQLLVQLLVLLVPVVVLVLQDDVVLSVQLQDDDQPDDPDDPDPDPPPCQVPVDPPAHGPSNSVLLSSQLVVLLVVLFRDFPADCPCPPVVVVVVVVLRVVLSPLSNVLSVLLRVVCPQALEEDEDDPPVVVCVVVVFAFKEKFADDPSCVVCQVWQGWHHYSSHFIKTFHHKDFDQELLVVCVVDPLRNHPNPDDDSVSSVVVCVVGHDRVPNPNRGMMITGIDGDPRGSSSSVSSSSSSCDQVNSCSSSNHDDDPPDDSSDDDDDPVVVVVVVVDPDDDPPDD

pLDDT: mean 84.27, std 15.22, range [34.06, 97.56]

Mean predicted aligned error: 9.13 Å

InterPro domains:
  IPR007374 ASCH domain [PF04266] (128-229)
  IPR007374 ASCH domain [SM01022] (128-232)
  IPR015947 PUA-like superfamily [SSF88697] (126-229)

Solvent-accessible surface area (backbone atoms only — not comparable to full-atom values): 16321 Å² total; per-residue (Å²): 106,64,53,66,87,82,25,38,51,44,23,48,50,50,42,42,77,40,26,78,87,57,63,23,79,63,54,70,69,51,36,47,60,28,64,44,62,71,62,84,71,67,93,79,74,88,65,94,60,58,89,63,54,77,71,60,74,50,88,90,61,84,70,41,25,38,43,53,45,36,29,51,23,49,47,53,10,41,76,67,43,31,64,52,54,64,66,79,84,71,90,50,74,73,58,52,55,57,49,50,55,49,44,54,52,40,12,52,45,32,32,56,33,36,49,53,28,55,55,61,36,62,63,26,67,47,78,46,82,64,60,83,71,53,40,60,34,37,77,73,65,57,31,34,30,50,76,45,60,47,53,81,73,52,69,76,46,46,82,27,80,37,28,32,25,44,60,47,41,44,42,27,32,30,62,41,57,47,78,31,80,35,70,69,57,39,40,70,75,43,60,43,44,29,59,40,64,89,37,90,45,58,68,53,45,52,54,48,43,63,73,77,42,74,66,87,58,61,35,99,77,9,22,29,40,39,30,47,43,80,40,88,74,42,48,37,58,31,48,24,54,44,48,31,72,34,33,60,67,42,51,35,24,31,61,51,49,79,90,53,94,92,57,69,84,72,69,72,84,78,56,69,70,59,56,56,52,60,73,70,54,82,88,74,79,82,82,78,131

Organism: Arabidopsis thaliana (NCBI:txid3702)

Radius of gyration: 23.1 Å; Cα contacts (8 Å, |Δi|>4): 415; chains: 1; bounding box: 62×37×80 Å